Protein 4Y98 (pdb70)

Structure (mmCIF, N/CA/C/O backbone):
data_4Y98
#
_entry.id   4Y98
#
_cell.length_a   61.301
_cell.length_b   61.301
_cell.length_c   134.659
_cell.angle_alpha   90.00
_cell.angle_beta   90.00
_cell.angle_gamma   120.00
#
_symmetry.space_group_name_H-M   'P 31 2 1'
#
loop_
_atom_site.group_PDB
_atom_site.id
_atom_site.type_symbol
_atom_site.label_atom_id
_atom_site.label_alt_id
_atom_site.label_comp_id
_atom_site.label_asym_id
_atom_site.label_entity_id
_atom_site.label_seq_id
_atom_site.pdbx_PDB_ins_code
_atom_site.Cartn_x
_atom_site.Cartn_y
_atom_site.Cartn_z
_atom_site.occupancy
_atom_site.B_iso_or_equiv
_atom_site.auth_seq_id
_atom_site.auth_comp_id
_atom_site.auth_asym_id
_atom_site.auth_atom_id
_atom_site.pdbx_PDB_model_num
ATOM 1 N N . ASP A 1 3 ? 29.831 -9.214 26.037 1.00 114.31 3 ASP A N 1
ATOM 2 C CA . ASP A 1 3 ? 30.589 -8.935 24.818 1.00 121.67 3 ASP A CA 1
ATOM 3 C C . ASP A 1 3 ? 30.357 -10.061 23.821 1.00 123.96 3 ASP A C 1
ATOM 4 O O . ASP A 1 3 ? 30.085 -9.824 22.641 1.00 128.74 3 ASP A O 1
ATOM 12 N N . PHE A 1 4 ? 30.477 -11.288 24.321 1.00 108.93 4 PHE A N 1
ATOM 13 C CA . PHE A 1 4 ? 30.111 -12.494 23.585 1.00 100.78 4 PHE A CA 1
ATOM 14 C C . PHE A 1 4 ? 28.905 -13.147 24.248 1.00 103.52 4 PHE A C 1
ATOM 15 O O . PHE A 1 4 ? 28.595 -14.308 23.978 1.00 104.88 4 PHE A O 1
ATOM 32 N N . GLN A 1 5 ? 28.248 -12.418 25.147 1.00 102.72 5 GLN A N 1
ATOM 33 C CA . GLN A 1 5 ? 27.059 -12.939 25.802 1.00 123.64 5 GLN A CA 1
ATOM 34 C C . GLN A 1 5 ? 26.037 -13.346 24.743 1.00 122.44 5 GLN A C 1
ATOM 35 O O . GLN A 1 5 ? 25.847 -12.648 23.741 1.00 113.68 5 GLN A O 1
ATOM 49 N N . ASP A 1 6 ? 25.420 -14.505 24.961 1.00 142.79 6 ASP A N 1
ATOM 50 C CA . ASP A 1 6 ? 24.461 -15.089 24.021 1.00 137.40 6 ASP A CA 1
ATOM 51 C C . ASP A 1 6 ? 25.060 -15.222 22.629 1.00 126.49 6 ASP A C 1
ATOM 52 O O . ASP A 1 6 ? 24.423 -14.906 21.627 1.00 134.72 6 ASP A O 1
ATOM 61 N N . GLN A 1 7 ? 26.306 -15.672 22.590 1.00 93.15 7 GLN A N 1
ATOM 62 C CA . GLN A 1 7 ? 26.910 -16.184 21.377 1.00 96.70 7 GLN A CA 1
ATOM 63 C C . GLN A 1 7 ? 27.128 -17.669 21.590 1.00 98.91 7 GLN A C 1
ATOM 64 O O . GLN A 1 7 ? 27.380 -18.105 22.715 1.00 106.79 7 GLN A O 1
ATOM 78 N N . VAL A 1 8 ? 27.003 -18.443 20.519 1.00 96.69 8 VAL A N 1
ATOM 79 C CA . VAL A 1 8 ? 27.263 -19.875 20.574 1.00 91.95 8 VAL A CA 1
ATOM 80 C C . VAL A 1 8 ? 28.495 -20.195 19.734 1.00 91.87 8 VAL A C 1
ATOM 81 O O . VAL A 1 8 ? 28.591 -19.784 18.574 1.00 107.78 8 VAL A O 1
ATOM 94 N N . ALA A 1 9 ? 29.425 -20.938 20.330 1.00 88.11 9 ALA A N 1
ATOM 95 C CA . ALA A 1 9 ? 30.718 -21.215 19.719 1.00 93.59 9 ALA A CA 1
ATOM 96 C C . ALA A 1 9 ? 30.990 -22.714 19.582 1.00 90.96 9 ALA A C 1
ATOM 97 O O . ALA A 1 9 ? 30.967 -23.455 20.566 1.00 88.99 9 ALA A O 1
ATOM 104 N N . PHE A 1 10 ? 31.265 -23.143 18.352 1.00 90.87 10 PHE A N 1
ATOM 105 C CA . PHE A 1 10 ? 31.557 -24.543 18.042 1.00 98.16 10 PHE A CA 1
ATOM 106 C C . PHE A 1 10 ? 33.037 -24.720 17.719 1.00 94.95 10 PHE A C 1
ATOM 107 O O . PHE A 1 10 ? 33.496 -24.315 16.648 1.00 103.84 10 PHE A O 1
ATOM 124 N N . ILE A 1 11 ? 33.768 -25.353 18.632 1.00 84.68 11 ILE A N 1
ATOM 125 C CA . ILE A 1 11 ? 35.219 -25.409 18.553 1.00 90.26 11 ILE A CA 1
ATOM 126 C C . ILE A 1 11 ? 35.690 -26.838 18.358 1.00 94.04 11 ILE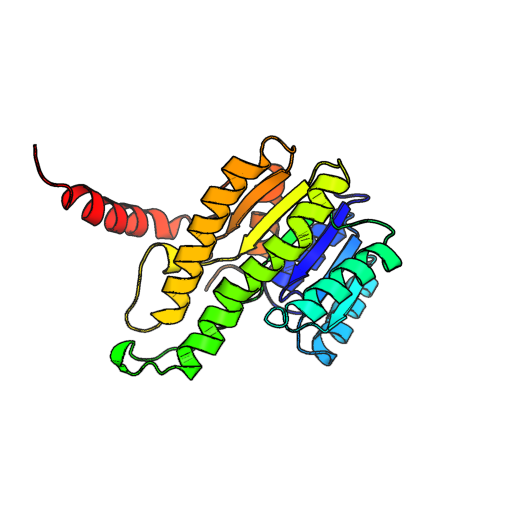 A C 1
ATOM 127 O O . ILE A 1 11 ? 35.439 -27.705 19.191 1.00 89.39 11 ILE A O 1
ATOM 143 N N . THR A 1 12 ? 36.367 -27.082 17.243 1.00 82.79 12 THR A N 1
ATOM 144 C CA . THR A 1 12 ? 36.944 -28.390 16.978 1.00 76.26 12 THR A CA 1
ATOM 145 C C . THR A 1 12 ? 38.284 -28.471 17.696 1.00 77.46 12 THR A C 1
ATOM 146 O O . THR A 1 12 ? 38.938 -27.447 17.895 1.00 77.96 12 THR A O 1
ATOM 157 N N . GLY A 1 13 ? 38.683 -29.680 18.089 1.00 80.49 13 GLY A N 1
ATOM 158 C CA . GLY A 1 13 ? 39.934 -29.892 18.795 1.00 81.12 13 GLY A CA 1
ATOM 159 C C . GLY A 1 13 ? 39.962 -28.989 19.997 1.00 80.11 13 GLY A C 1
ATOM 160 O O . GLY A 1 13 ? 40.997 -28.417 20.338 1.00 77.38 13 GLY A O 1
ATOM 164 N N . GLY A 1 14 ? 38.793 -28.876 20.624 1.00 91.35 14 GLY A N 1
ATOM 165 C CA . GLY A 1 14 ? 38.577 -27.971 21.734 1.00 102.79 14 GLY A CA 1
ATOM 166 C C . GLY A 1 14 ? 38.782 -28.630 23.080 1.00 98.08 14 GLY A C 1
ATOM 167 O O . GLY A 1 14 ? 38.765 -27.964 24.111 1.00 105.07 14 GLY A O 1
ATOM 171 N N . ALA A 1 15 ? 38.981 -29.941 23.083 1.00 94.51 15 ALA A N 1
ATOM 172 C CA . ALA A 1 15 ? 39.245 -30.641 24.331 1.00 95.54 15 ALA A CA 1
ATOM 173 C C . ALA A 1 15 ? 40.688 -30.458 24.756 1.00 84.04 15 ALA A C 1
ATOM 174 O O . ALA A 1 15 ? 41.126 -31.046 25.737 1.00 87.22 15 ALA A O 1
ATOM 181 N N . SER A 1 16 ? 41.433 -29.648 24.020 1.00 90.32 16 SER A N 1
ATOM 182 C CA . SER A 1 16 ? 42.849 -29.508 24.289 1.00 92.46 16 SER A CA 1
ATOM 183 C C . SER A 1 16 ? 43.439 -28.266 23.643 1.00 82.64 16 SER A C 1
ATOM 184 O O . SER A 1 16 ? 42.793 -27.611 22.827 1.00 86.29 16 SER A O 1
ATOM 192 N N . GLY A 1 17 ? 44.666 -27.951 24.043 1.00 81.68 17 GLY A N 1
ATOM 193 C CA . GLY A 1 17 ? 45.456 -26.886 23.449 1.00 86.78 17 GLY A CA 1
ATOM 194 C C . GLY A 1 17 ? 44.734 -25.590 23.155 1.00 99.93 17 GLY A C 1
ATOM 195 O O . GLY A 1 17 ? 44.001 -25.052 23.987 1.00 101.99 17 GLY A O 1
ATOM 199 N N . ALA A 1 18 ? 44.955 -25.103 21.939 1.00 112.98 18 ALA A N 1
ATOM 200 C CA . ALA A 1 18 ? 44.394 -23.845 21.468 1.00 109.83 18 ALA A CA 1
ATOM 201 C C . ALA A 1 18 ? 42.881 -23.894 21.406 1.00 76.13 18 ALA A C 1
ATOM 202 O O . ALA A 1 18 ? 42.212 -22.898 21.682 1.00 72.56 18 ALA A O 1
ATOM 209 N N . GLY A 1 19 ? 42.341 -25.045 21.032 1.00 77.87 19 GLY A N 1
ATOM 210 C CA . GLY A 1 19 ? 40.907 -25.209 21.018 1.00 95.02 19 GLY A CA 1
ATOM 211 C C . GLY A 1 19 ? 40.356 -24.919 22.397 1.00 92.84 19 GLY A C 1
ATOM 212 O O . GLY A 1 19 ? 39.468 -24.085 22.546 1.00 85.13 19 GLY A O 1
ATOM 216 N N . PHE A 1 20 ? 40.904 -25.583 23.415 1.00 108.31 20 PHE A N 1
ATOM 217 C CA . PHE A 1 20 ? 40.403 -25.428 24.779 1.00 97.50 20 PHE A CA 1
ATOM 218 C C . PHE A 1 20 ? 40.605 -24.018 25.297 1.00 83.38 20 PHE A C 1
ATOM 219 O O . PHE A 1 20 ? 39.722 -23.452 25.943 1.00 82.55 20 PHE A O 1
ATOM 236 N N . GLY A 1 21 ? 41.785 -23.467 25.038 1.00 73.06 21 GLY A N 1
ATOM 237 C CA . GLY A 1 21 ? 42.064 -22.085 25.375 1.00 90.66 21 GLY A CA 1
ATOM 238 C C . GLY A 1 21 ? 40.951 -21.184 24.878 1.00 99.42 21 GLY A C 1
ATOM 239 O O . GLY A 1 21 ? 40.476 -20.315 25.605 1.00 105.43 21 GLY A O 1
ATOM 243 N N . GLN A 1 22 ? 40.509 -21.418 23.646 1.00 96.58 22 GLN A N 1
ATOM 244 C CA . GLN A 1 22 ? 39.440 -20.624 23.056 1.00 101.59 22 GLN A CA 1
ATOM 245 C C . GLN A 1 22 ? 38.130 -20.801 23.800 1.00 79.40 22 GLN A C 1
ATOM 246 O O . GLN A 1 22 ? 37.394 -19.841 24.016 1.00 70.59 22 GLN A O 1
ATOM 260 N N . ALA A 1 23 ? 37.828 -22.040 24.160 1.00 78.58 23 ALA A N 1
ATOM 261 C CA . ALA A 1 23 ? 36.624 -22.338 24.920 1.00 73.79 23 ALA A CA 1
AT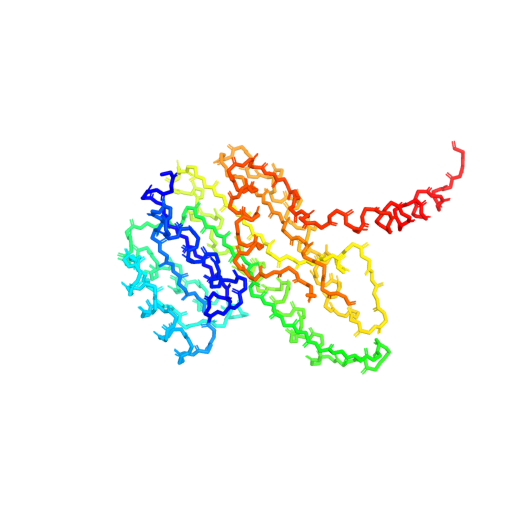OM 262 C C . ALA A 1 23 ? 36.606 -21.518 26.205 1.00 72.68 23 ALA A C 1
ATOM 263 O O . ALA A 1 23 ? 35.583 -20.951 26.598 1.00 76.15 23 ALA A O 1
ATOM 270 N N . LYS A 1 24 ? 37.759 -21.454 26.851 1.00 72.24 24 LYS A N 1
ATOM 271 C CA . LYS A 1 24 ? 37.874 -20.753 28.106 1.00 85.64 24 LYS A CA 1
ATOM 272 C C . LYS A 1 24 ? 37.749 -19.254 27.895 1.00 80.77 24 LYS A C 1
ATOM 273 O O . LYS A 1 24 ? 37.050 -18.568 28.635 1.00 87.21 24 LYS A O 1
ATOM 292 N N . VAL A 1 25 ? 38.445 -18.745 26.893 1.00 69.79 25 VAL A N 1
ATOM 293 C CA . VAL A 1 25 ? 38.507 -17.306 26.676 1.00 68.67 25 VAL A CA 1
ATOM 294 C C . VAL A 1 25 ? 37.143 -16.774 26.228 1.00 72.11 25 VAL A C 1
ATOM 295 O O . VAL A 1 25 ? 36.661 -15.775 26.767 1.00 82.92 25 VAL A O 1
ATOM 308 N N . PHE A 1 26 ? 36.537 -17.438 25.244 1.00 98.18 26 PHE A N 1
ATOM 309 C CA . PHE A 1 26 ? 35.227 -17.044 24.726 1.00 91.19 26 PHE A CA 1
ATOM 310 C C . PHE A 1 26 ? 34.140 -17.253 25.751 1.00 89.88 26 PHE A C 1
ATOM 311 O O . PHE A 1 26 ? 33.165 -16.505 25.793 1.00 84.42 26 PHE A O 1
ATOM 328 N N . GLY A 1 27 ? 34.308 -18.293 26.560 1.00 91.58 27 GLY A N 1
ATOM 329 C CA . GLY A 1 27 ? 33.358 -18.612 27.611 1.00 90.33 27 GLY A CA 1
ATOM 330 C C . GLY A 1 27 ? 33.370 -17.588 28.735 1.00 80.24 27 GLY A C 1
ATOM 331 O O . GLY A 1 27 ? 32.322 -17.170 29.218 1.00 69.93 27 GLY A O 1
ATOM 335 N N . GLN A 1 28 ? 34.565 -17.172 29.139 1.00 82.63 28 GLN A N 1
ATOM 336 C CA . GLN A 1 28 ? 34.712 -16.131 30.136 1.00 78.70 28 GLN A CA 1
ATOM 337 C C . GLN A 1 28 ? 34.177 -14.800 29.630 1.00 100.92 28 GLN A C 1
ATOM 338 O O . GLN A 1 28 ? 33.974 -13.877 30.408 1.00 112.24 28 GLN A O 1
ATOM 352 N N . ALA A 1 29 ? 33.941 -14.710 28.327 1.00 111.84 29 ALA A N 1
ATOM 353 C CA . ALA A 1 29 ? 33.399 -13.500 27.724 1.00 107.72 29 ALA A CA 1
ATOM 354 C C . ALA A 1 29 ? 31.892 -13.613 27.515 1.00 87.21 29 ALA A C 1
ATOM 355 O O . ALA A 1 29 ? 31.255 -12.666 27.044 1.00 77.38 29 ALA A O 1
ATOM 362 N N . GLY A 1 30 ? 31.329 -14.772 27.857 1.00 80.24 30 GLY A N 1
ATOM 363 C CA . GLY A 1 30 ? 29.885 -14.962 27.858 1.00 69.95 30 GLY A CA 1
ATOM 364 C C . GLY A 1 30 ? 29.349 -15.966 26.847 1.00 88.70 30 GLY A C 1
ATOM 365 O O . GLY A 1 30 ? 28.140 -16.218 26.777 1.00 86.27 30 GLY A O 1
ATOM 369 N N . ALA A 1 31 ? 30.243 -16.549 26.060 1.00 106.58 31 ALA A N 1
ATOM 370 C CA . ALA A 1 31 ? 29.834 -17.431 24.978 1.00 108.61 31 ALA A CA 1
ATOM 371 C C . ALA A 1 31 ? 29.399 -18.785 25.507 1.00 95.66 31 ALA A C 1
ATOM 372 O O . ALA A 1 31 ? 30.027 -19.337 26.406 1.00 100.22 31 ALA A O 1
ATOM 379 N N . LYS A 1 32 ? 28.311 -19.307 24.960 1.00 91.36 32 LYS A N 1
ATOM 380 C CA . LYS A 1 32 ? 27.961 -20.696 25.178 1.00 94.75 32 LYS A CA 1
ATOM 381 C C . LYS A 1 32 ? 28.905 -21.492 24.298 1.00 87.02 32 LYS A C 1
ATOM 382 O O . LYS A 1 32 ? 29.203 -21.071 23.187 1.00 83.93 32 LYS A O 1
ATOM 401 N N . ILE A 1 33 ? 29.410 -22.609 24.808 1.00 87.41 33 ILE A N 1
ATOM 402 C CA . ILE A 1 33 ? 30.465 -23.348 24.127 1.00 89.99 33 ILE A CA 1
ATOM 403 C C . ILE A 1 33 ? 30.025 -24.753 23.752 1.00 78.02 33 ILE A C 1
ATOM 404 O O . ILE A 1 33 ? 29.285 -25.400 24.494 1.00 84.41 33 ILE A O 1
ATOM 420 N N . VAL A 1 34 ? 30.492 -25.206 22.590 1.00 85.88 34 VAL A N 1
ATOM 421 C CA . VAL A 1 34 ? 30.358 -26.597 22.171 1.00 98.83 34 VAL A CA 1
ATOM 422 C C . VAL A 1 34 ? 31.732 -27.194 21.916 1.00 103.22 34 VAL A C 1
ATOM 423 O O . VAL A 1 34 ? 32.369 -26.876 20.914 1.00 105.58 34 VAL A O 1
ATOM 436 N N . VAL A 1 35 ? 32.178 -28.073 22.808 1.00 91.14 35 VAL A N 1
ATOM 437 C CA . VAL A 1 35 ? 33.455 -28.746 22.623 1.00 95.13 35 VAL A CA 1
ATOM 438 C C . VAL A 1 35 ? 33.278 -29.955 21.720 1.00 105.53 35 VAL A C 1
ATOM 439 O O . VAL A 1 35 ? 32.650 -30.951 22.099 1.00 92.69 35 VAL A O 1
ATOM 452 N N . ALA A 1 36 ? 33.824 -29.836 20.514 1.00 123.51 36 ALA A N 1
ATOM 453 C CA . ALA A 1 36 ? 33.900 -30.942 19.577 1.00 110.27 36 ALA A CA 1
ATOM 454 C C . ALA A 1 36 ? 35.330 -31.466 19.522 1.00 97.43 36 ALA A C 1
ATOM 455 O O . ALA A 1 36 ? 36.247 -30.743 19.143 1.00 96.35 36 ALA A O 1
ATOM 462 N N . ASP A 1 37 ? 35.518 -32.720 19.913 1.00 94.41 37 ASP A N 1
ATOM 463 C CA . ASP A 1 37 ? 36.823 -33.360 19.827 1.00 98.45 37 ASP A CA 1
ATOM 464 C C . ASP A 1 37 ? 36.587 -34.860 19.800 1.00 91.31 37 ASP A C 1
ATOM 465 O O . ASP A 1 37 ? 35.500 -35.325 20.128 1.00 90.88 37 ASP A O 1
ATOM 474 N N . VAL A 1 38 ? 37.593 -35.616 19.385 1.00 95.05 38 VAL A N 1
ATOM 475 C CA . VAL A 1 38 ? 37.388 -37.018 19.047 1.00 126.60 38 VAL A CA 1
ATOM 476 C C . VAL A 1 38 ? 37.569 -37.895 20.269 1.00 147.83 38 VAL A C 1
ATOM 477 O O . VAL A 1 38 ? 36.911 -38.922 20.425 1.00 133.49 38 VAL A O 1
ATOM 490 N N . ARG A 1 39 ? 38.464 -37.469 21.145 1.00 128.76 39 ARG A N 1
ATOM 491 C CA . ARG A 1 39 ? 38.787 -38.227 22.334 1.00 135.11 39 ARG A CA 1
ATOM 492 C C . ARG A 1 39 ? 37.663 -38.028 23.349 1.00 115.44 39 ARG A C 1
ATOM 493 O O . ARG A 1 39 ? 37.576 -36.982 23.979 1.00 99.60 39 ARG A O 1
ATOM 514 N N . ALA A 1 40 ? 36.786 -39.016 23.490 1.00 130.99 40 ALA A N 1
ATOM 515 C CA . ALA A 1 40 ? 35.587 -38.864 24.320 1.00 140.22 40 ALA A CA 1
ATOM 516 C C . ALA A 1 40 ? 35.888 -38.541 25.788 1.00 133.28 40 ALA A C 1
ATOM 517 O O . ALA A 1 40 ? 35.180 -37.756 26.418 1.00 151.95 40 ALA A O 1
ATOM 524 N N . GLU A 1 41 ? 36.927 -39.163 26.329 1.00 153.10 41 GLU A N 1
ATOM 525 C CA . GLU A 1 41 ? 37.334 -38.917 27.707 1.00 121.61 41 GLU A CA 1
ATOM 526 C C . GLU A 1 41 ? 37.801 -37.477 27.884 1.00 96.83 41 GLU A C 1
ATOM 527 O O . GLU A 1 41 ? 37.485 -36.838 28.884 1.00 90.98 41 GLU A O 1
ATOM 539 N N . ALA A 1 42 ? 38.527 -36.958 26.899 1.00 85.90 42 ALA A N 1
ATOM 540 C CA . ALA A 1 42 ? 39.114 -35.628 27.011 1.00 95.45 42 ALA A CA 1
ATOM 541 C C . ALA A 1 42 ? 38.032 -34.572 26.905 1.00 94.51 42 ALA A C 1
ATOM 542 O O . ALA A 1 42 ? 38.124 -33.500 27.508 1.00 95.13 42 ALA A O 1
ATOM 549 N N . VAL A 1 43 ? 37.003 -34.883 26.130 1.00 93.34 43 VAL A N 1
ATOM 550 C CA . VAL A 1 43 ? 35.881 -33.982 25.978 1.00 110.56 43 VAL A CA 1
ATOM 551 C C . VAL A 1 43 ? 35.196 -33.839 27.326 1.00 101.51 43 VAL A C 1
ATOM 552 O O . VAL A 1 43 ? 34.981 -32.730 27.808 1.00 91.61 43 VAL A O 1
ATOM 565 N N . GLU A 1 44 ? 34.868 -34.982 27.921 1.00 94.46 44 GLU A N 1
ATOM 566 C CA . GLU A 1 44 ? 34.242 -35.051 29.235 1.00 105.56 44 GLU A CA 1
ATOM 567 C C . GLU A 1 44 ? 34.987 -34.214 30.275 1.00 107.82 44 GLU A C 1
ATOM 568 O O . GLU A 1 44 ? 34.389 -33.406 30.994 1.00 99.31 44 GLU A O 1
ATOM 580 N N . LYS A 1 45 ? 36.294 -34.425 30.356 1.00 100.04 45 LYS A N 1
ATOM 581 C CA . LYS A 1 45 ? 37.139 -33.639 31.234 1.00 89.88 45 LYS A CA 1
ATOM 582 C C . LYS A 1 45 ? 37.005 -32.160 30.902 1.00 89.17 45 LYS A C 1
ATOM 583 O O . LYS A 1 45 ? 36.722 -31.345 31.775 1.00 85.61 45 LYS A O 1
ATOM 602 N N . ALA A 1 46 ? 37.184 -31.827 29.630 1.00 86.41 46 ALA A N 1
ATOM 603 C CA . ALA A 1 46 ? 37.258 -30.440 29.205 1.00 83.90 46 ALA A CA 1
ATOM 604 C C . ALA A 1 46 ? 35.985 -29.663 29.510 1.00 84.76 46 ALA A C 1
ATOM 605 O O . ALA A 1 46 ? 36.055 -28.548 30.007 1.00 84.91 46 ALA A O 1
ATOM 612 N N . VAL A 1 47 ? 34.828 -30.239 29.211 1.00 85.38 47 VAL A N 1
ATOM 613 C CA . VAL A 1 47 ? 33.564 -29.552 29.466 1.00 92.32 47 VAL A CA 1
ATOM 614 C C . VAL A 1 47 ? 33.344 -29.374 30.974 1.00 98.72 47 VAL A C 1
ATOM 615 O O . VAL A 1 47 ? 32.844 -28.337 31.417 1.00 103.72 47 VAL A O 1
ATOM 628 N N . ALA A 1 48 ? 33.719 -30.381 31.757 1.00 100.16 48 ALA A N 1
ATOM 629 C CA . ALA A 1 48 ? 33.607 -30.286 33.209 1.00 95.11 48 ALA A CA 1
ATOM 630 C C . ALA A 1 48 ? 34.374 -29.073 33.684 1.00 97.06 48 ALA A C 1
ATOM 631 O O . ALA A 1 48 ? 33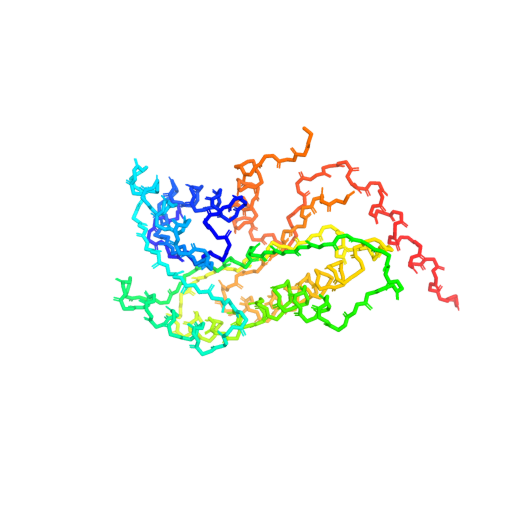.851 -28.231 34.414 1.00 105.50 48 ALA A O 1
ATOM 638 N N . GLU A 1 49 ? 35.621 -28.991 33.237 1.00 103.28 49 GLU A N 1
ATOM 639 C CA . GLU A 1 49 ? 36.520 -27.923 33.627 1.00 101.57 49 GLU A CA 1
ATOM 640 C C . GLU A 1 49 ? 35.933 -26.578 33.214 1.00 93.78 49 GLU A C 1
ATOM 641 O O . GLU A 1 49 ? 36.183 -25.560 33.855 1.00 90.28 49 GLU A O 1
ATOM 653 N N . LEU A 1 50 ? 35.116 -26.577 32.164 1.00 103.03 50 LEU A N 1
ATOM 654 C CA . LEU A 1 50 ? 34.494 -25.340 31.703 1.00 100.59 50 LEU A CA 1
ATOM 655 C C . LEU A 1 50 ? 33.313 -24.987 32.597 1.00 102.79 50 LEU A C 1
ATOM 656 O O . LEU A 1 50 ? 33.144 -23.837 33.001 1.00 97.15 50 LEU A O 1
ATOM 672 N N . GLU A 1 51 ? 32.499 -25.989 32.902 1.00 110.75 51 GLU A N 1
ATOM 673 C CA . GLU A 1 51 ? 31.387 -25.815 33.822 1.00 113.15 51 GLU A CA 1
ATOM 674 C C . GLU A 1 51 ? 31.924 -25.350 35.176 1.00 113.69 51 GLU A C 1
ATOM 675 O O . GLU A 1 51 ? 31.306 -24.532 35.868 1.00 110.58 51 GLU A O 1
ATOM 687 N N . GLY A 1 52 ? 33.094 -25.868 35.534 1.00 100.33 52 GLY A N 1
ATOM 688 C CA . GLY A 1 52 ? 33.786 -25.459 36.741 1.00 90.08 52 GLY A CA 1
ATOM 689 C C . GLY A 1 52 ? 34.157 -23.989 36.740 1.00 93.47 52 GLY A C 1
ATOM 690 O O . GLY A 1 52 ? 34.430 -23.416 37.794 1.00 91.46 52 GLY A O 1
ATOM 694 N N . LEU A 1 53 ? 34.175 -23.378 35.557 1.00 105.71 53 LEU A N 1
ATOM 695 C CA . LEU A 1 53 ? 34.537 -21.972 35.420 1.00 99.20 53 LEU A CA 1
ATOM 696 C C . LEU A 1 53 ? 33.322 -21.087 35.198 1.00 96.59 53 LEU A C 1
ATOM 697 O O . LEU A 1 53 ? 33.458 -19.913 34.846 1.00 89.40 53 LEU A O 1
ATOM 713 N N . GLY A 1 54 ? 32.137 -21.659 35.391 1.00 121.19 54 GLY A N 1
ATOM 714 C CA . GLY A 1 54 ? 30.891 -20.940 35.202 1.00 117.56 54 GLY A CA 1
ATOM 715 C C . GLY A 1 54 ? 30.506 -20.793 33.744 1.00 119.52 54 GLY A C 1
ATOM 716 O O . GLY A 1 54 ? 29.590 -20.042 33.408 1.00 115.65 54 GLY A O 1
ATOM 720 N N . ILE A 1 55 ? 31.200 -21.512 32.870 1.00 116.51 55 ILE A N 1
ATOM 721 C CA . ILE A 1 55 ? 30.848 -21.518 31.463 1.00 113.83 55 ILE A CA 1
ATOM 722 C C . ILE A 1 55 ? 29.815 -22.597 31.205 1.00 89.44 55 ILE A C 1
ATOM 723 O O . ILE A 1 55 ? 30.021 -23.760 31.549 1.00 89.48 55 ILE A O 1
ATOM 739 N N . THR A 1 56 ? 28.708 -22.204 30.589 1.00 89.86 56 THR A N 1
ATOM 740 C CA . THR A 1 56 ? 27.757 -23.156 30.047 1.00 96.53 56 THR A CA 1
ATOM 741 C C . THR A 1 56 ? 28.388 -23.837 28.828 1.00 97.23 56 THR A C 1
ATOM 742 O O . THR A 1 56 ? 28.799 -23.162 27.881 1.00 98.33 56 THR A O 1
ATOM 753 N N . ALA A 1 57 ? 28.466 -25.165 28.849 1.00 97.64 57 ALA A N 1
ATOM 754 C CA . ALA A 1 57 ? 29.227 -25.893 27.838 1.00 92.09 57 ALA A CA 1
ATOM 755 C C . ALA A 1 57 ? 28.636 -27.263 27.534 1.00 93.33 57 ALA A C 1
ATOM 756 O O . ALA A 1 57 ? 28.224 -27.988 28.441 1.00 89.25 57 ALA A O 1
ATOM 763 N N . HIS A 1 58 ? 28.596 -27.607 26.247 1.00 104.65 58 HIS A N 1
ATOM 764 C CA . HIS A 1 58 ? 28.179 -28.937 25.817 1.00 106.65 58 HIS A CA 1
ATOM 765 C C . HIS A 1 58 ? 29.266 -29.670 25.047 1.00 99.23 58 HIS A C 1
ATOM 766 O O . HIS A 1 58 ? 29.949 -29.087 24.209 1.00 90.77 58 HIS A O 1
ATOM 780 N N . GLY A 1 59 ? 29.391 -30.964 25.316 1.00 98.11 59 GLY A N 1
ATOM 781 C CA . GLY A 1 59 ? 30.397 -31.790 24.679 1.00 95.11 59 GLY A CA 1
ATOM 782 C C . GLY A 1 59 ? 29.822 -32.618 23.543 1.00 96.95 59 GLY A C 1
ATOM 783 O O . GLY A 1 59 ? 28.708 -33.136 23.652 1.00 95.35 59 GLY A O 1
ATOM 787 N N . ILE A 1 60 ? 30.572 -32.725 22.446 1.00 104.97 60 ILE A N 1
ATOM 788 C CA . ILE A 1 60 ? 30.228 -33.644 21.363 1.00 98.40 60 ILE A CA 1
ATOM 789 C C . ILE A 1 60 ? 31.454 -34.423 20.903 1.00 88.01 60 ILE A C 1
ATOM 790 O O . ILE A 1 60 ? 32.444 -33.833 20.476 1.00 87.38 60 ILE A O 1
ATOM 806 N N . VAL A 1 61 ? 31.396 -35.748 20.978 1.00 85.70 61 VAL A N 1
ATOM 807 C CA . VAL A 1 61 ? 32.505 -36.545 20.479 1.00 96.63 61 VAL A CA 1
ATOM 808 C C . VAL A 1 61 ? 32.326 -36.650 18.980 1.00 110.91 61 VAL A C 1
ATOM 809 O O . VAL A 1 61 ? 31.268 -37.060 18.508 1.00 106.99 61 VAL A O 1
ATOM 822 N N . LEU A 1 62 ? 33.351 -36.266 18.229 1.00 129.12 62 LEU A N 1
ATOM 823 C CA . LEU A 1 62 ? 33.206 -36.137 16.789 1.00 111.69 62 LEU A CA 1
ATOM 824 C C . LEU A 1 62 ? 34.528 -36.232 16.060 1.00 85.56 62 LEU A C 1
AT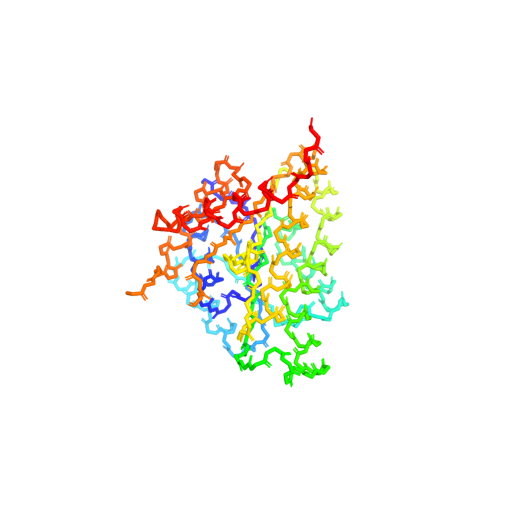OM 825 O O . LEU A 1 62 ? 35.465 -35.502 16.368 1.00 82.92 62 LEU A O 1
ATOM 841 N N . ASP A 1 63 ? 34.598 -37.144 15.097 1.00 82.03 63 ASP A N 1
ATOM 842 C CA . ASP A 1 63 ? 35.670 -37.114 14.112 1.00 92.72 63 ASP A CA 1
ATOM 843 C C . ASP A 1 63 ? 35.202 -36.261 12.940 1.00 91.61 63 ASP A C 1
ATOM 844 O O . ASP A 1 63 ? 34.335 -36.680 12.173 1.00 81.07 63 ASP A O 1
ATOM 853 N N . ILE A 1 64 ? 35.772 -35.066 12.817 1.00 103.20 64 ILE A N 1
ATOM 854 C CA . ILE A 1 64 ? 35.366 -34.116 11.780 1.00 91.06 64 ILE A CA 1
ATOM 855 C C . ILE A 1 64 ? 35.516 -34.657 10.354 1.00 78.95 64 ILE A C 1
ATOM 856 O O . ILE A 1 64 ? 34.890 -34.137 9.430 1.00 79.05 64 ILE A O 1
ATOM 872 N N . MET A 1 65 ? 36.311 -35.708 10.166 1.00 91.07 65 MET A N 1
ATOM 873 C CA . MET A 1 65 ? 36.442 -36.323 8.840 1.00 83.79 65 MET A CA 1
ATOM 874 C C . MET A 1 65 ? 35.178 -37.082 8.448 1.00 90.56 65 MET A C 1
ATOM 875 O O . MET A 1 65 ? 35.013 -37.455 7.291 1.00 86.96 65 MET A O 1
ATOM 889 N N . ASP A 1 66 ? 34.289 -37.316 9.405 1.00 91.76 66 ASP A N 1
ATOM 890 C CA . ASP A 1 66 ? 33.005 -37.967 9.126 1.00 89.41 66 ASP A CA 1
ATOM 891 C C . ASP A 1 66 ? 31.955 -36.898 8.848 1.00 87.73 66 ASP A C 1
ATOM 892 O O . ASP A 1 66 ? 31.508 -36.195 9.757 1.00 89.04 66 ASP A O 1
ATOM 901 N N . ARG A 1 67 ? 31.563 -36.790 7.585 1.00 86.17 67 ARG A N 1
ATOM 902 C CA . ARG A 1 67 ? 30.709 -35.698 7.128 1.00 100.19 67 ARG A CA 1
ATOM 903 C C . ARG A 1 67 ? 29.286 -35.777 7.656 1.00 89.03 67 ARG A C 1
ATOM 904 O O . ARG A 1 67 ? 28.601 -34.755 7.753 1.00 83.38 67 ARG A O 1
ATOM 925 N N . GLU A 1 68 ? 28.833 -36.991 7.955 1.00 94.63 68 GLU A N 1
ATOM 926 C CA . GLU A 1 68 ? 27.455 -37.195 8.377 1.00 111.81 68 GLU A CA 1
ATOM 927 C C . GLU A 1 68 ? 27.357 -36.963 9.871 1.00 110.32 68 GLU A C 1
ATOM 928 O O . GLU A 1 68 ? 26.374 -36.412 10.362 1.00 104.67 68 GLU A O 1
ATOM 940 N N . ALA A 1 69 ? 28.390 -37.375 10.592 1.00 121.19 69 ALA A N 1
ATOM 941 C CA . ALA A 1 69 ? 28.437 -37.140 12.023 1.00 121.09 69 ALA A CA 1
ATOM 942 C C . ALA A 1 69 ? 28.572 -35.645 12.256 1.00 126.58 69 ALA A C 1
ATOM 943 O O . ALA A 1 69 ? 28.010 -35.102 13.207 1.00 128.04 69 ALA A O 1
ATOM 950 N N . TYR A 1 70 ? 29.305 -34.976 11.372 1.00 137.08 70 TYR A N 1
ATOM 951 C CA . TYR A 1 70 ? 29.453 -33.531 11.465 1.00 125.27 70 TYR A CA 1
ATOM 952 C C . TYR A 1 70 ? 28.081 -32.896 11.271 1.00 112.33 70 TYR A C 1
ATOM 953 O O . TYR A 1 70 ? 27.796 -31.829 11.807 1.00 99.66 70 TYR A O 1
ATOM 971 N N . ALA A 1 71 ? 27.215 -33.569 10.524 1.00 113.27 71 ALA A N 1
ATOM 972 C CA . ALA A 1 71 ? 25.880 -33.045 10.280 1.00 102.93 71 ALA A CA 1
ATOM 973 C C . ALA A 1 71 ? 24.976 -33.310 11.471 1.00 107.51 71 ALA A C 1
ATOM 974 O O . ALA A 1 71 ? 24.090 -32.512 11.778 1.00 108.62 71 ALA A O 1
ATOM 981 N N . ARG A 1 72 ? 25.198 -34.447 12.128 1.00 114.25 72 ARG A N 1
ATOM 982 C CA . ARG A 1 72 ? 24.446 -34.810 13.324 1.00 127.81 72 ARG A CA 1
ATOM 983 C C . ARG A 1 72 ? 24.750 -33.820 14.445 1.00 123.11 72 ARG A C 1
ATOM 984 O O . ARG A 1 72 ? 23.840 -33.275 15.071 1.00 124.04 72 ARG A O 1
ATOM 1005 N N . ALA A 1 73 ? 26.040 -33.596 14.684 1.00 109.06 73 ALA A N 1
ATOM 1006 C CA . ALA A 1 73 ? 26.502 -32.620 15.664 1.00 103.07 73 ALA A CA 1
ATOM 1007 C C . ALA A 1 73 ? 25.823 -31.266 15.476 1.00 103.30 73 ALA A C 1
ATOM 1008 O O . ALA A 1 73 ? 25.313 -30.684 16.424 1.00 110.29 73 ALA A O 1
ATOM 1015 N N . ALA A 1 74 ? 25.811 -30.779 14.240 1.00 85.72 74 ALA A N 1
ATOM 1016 C CA . ALA A 1 74 ? 25.253 -29.464 13.933 1.00 90.07 74 ALA A CA 1
ATOM 1017 C C . ALA A 1 74 ? 23.774 -29.400 14.265 1.00 106.27 74 ALA A C 1
ATOM 1018 O O . ALA A 1 74 ? 23.240 -28.334 14.568 1.00 114.80 74 ALA A O 1
ATOM 1025 N N . ASP A 1 75 ? 23.109 -30.543 14.177 1.00 130.79 75 ASP A N 1
ATOM 1026 C CA . ASP A 1 75 ? 21.718 -30.639 14.577 1.00 130.13 75 ASP A CA 1
ATOM 1027 C C . ASP A 1 75 ? 21.651 -30.644 16.086 1.00 141.99 75 ASP A C 1
ATOM 1028 O O . ASP A 1 75 ? 20.838 -29.946 16.699 1.00 140.48 75 ASP A O 1
ATOM 1037 N N . GLU A 1 76 ? 22.535 -31.439 16.674 1.00 139.74 76 GLU A N 1
ATOM 1038 C CA . GLU A 1 76 ? 22.642 -31.531 18.112 1.00 130.24 76 GLU A CA 1
ATOM 1039 C C . GLU A 1 76 ? 22.800 -30.134 18.686 1.00 129.83 76 GLU A C 1
ATOM 1040 O O . GLU A 1 76 ? 22.142 -29.784 19.663 1.00 139.90 76 GLU A O 1
ATOM 1052 N N . VAL A 1 77 ? 23.637 -29.322 18.048 1.00 121.27 77 VAL A N 1
ATOM 1053 C CA . VAL A 1 77 ? 23.898 -27.975 18.538 1.00 116.18 77 VAL A CA 1
ATOM 1054 C C . VAL A 1 77 ? 22.625 -27.154 18.552 1.00 138.75 77 VAL A C 1
ATOM 1055 O O . VAL A 1 77 ? 22.413 -26.342 19.447 1.00 146.32 77 VAL A O 1
ATOM 1068 N N . GLU A 1 78 ? 21.775 -27.354 17.558 1.00 141.11 78 GLU A N 1
ATOM 1069 C CA . GLU A 1 78 ? 20.556 -26.577 17.481 1.00 144.55 78 GLU A CA 1
ATOM 1070 C C . GLU A 1 78 ? 19.528 -27.119 18.460 1.00 130.85 78 GLU A C 1
ATOM 1071 O O . GLU A 1 78 ? 18.676 -26.380 18.944 1.00 127.94 78 GLU A O 1
ATOM 1083 N N . ALA A 1 79 ? 19.620 -28.409 18.770 1.00 138.99 79 ALA A N 1
ATOM 1084 C CA . ALA A 1 79 ? 18.722 -29.019 19.749 1.00 137.76 79 ALA A CA 1
ATOM 1085 C C . ALA A 1 79 ? 19.026 -28.507 21.149 1.00 137.71 79 ALA A C 1
ATOM 1086 O O . ALA A 1 79 ? 18.130 -28.102 21.892 1.00 130.40 79 ALA A O 1
ATOM 1093 N N . VAL A 1 80 ? 20.308 -28.541 21.495 1.00 134.20 80 VAL A N 1
ATOM 1094 C CA . VAL A 1 80 ? 20.777 -28.144 22.811 1.00 119.71 80 VAL A CA 1
ATOM 1095 C C . VAL A 1 80 ? 20.588 -26.648 23.038 1.00 129.81 80 VAL A C 1
ATOM 1096 O O . VAL A 1 80 ? 19.919 -26.251 23.989 1.00 138.61 80 VAL A O 1
ATOM 1109 N N . PHE A 1 81 ? 21.166 -25.821 22.170 1.00 143.04 81 PHE A N 1
ATOM 1110 C CA . PHE A 1 81 ? 21.162 -24.372 22.384 1.00 134.91 81 PHE A CA 1
ATOM 1111 C C . PHE A 1 81 ? 20.144 -23.638 21.505 1.00 127.26 81 PHE A C 1
ATOM 1112 O O . PHE A 1 81 ? 20.159 -22.408 21.428 1.00 120.97 81 PHE A O 1
ATOM 1129 N N . GLY A 1 82 ? 19.273 -24.383 20.831 1.00 116.79 82 GLY A N 1
ATOM 1130 C CA . GLY A 1 82 ? 18.145 -23.781 20.147 1.00 120.59 82 GLY A CA 1
ATOM 1131 C C . GLY A 1 82 ? 18.512 -22.874 18.994 1.00 119.08 82 GLY A C 1
ATOM 1132 O O . GLY A 1 82 ? 17.708 -22.037 18.587 1.00 114.25 82 GLY A O 1
ATOM 1136 N N . GLN A 1 83 ? 19.723 -23.030 18.470 1.00 119.32 83 GLN A N 1
ATOM 1137 C CA . GLN A 1 83 ? 20.147 -22.267 17.304 1.00 130.91 83 GLN A CA 1
ATOM 1138 C C . GLN A 1 83 ? 21.449 -22.804 16.757 1.00 145.48 83 GLN A C 1
ATOM 1139 O O . GLN A 1 83 ? 22.195 -23.491 17.456 1.00 167.50 83 GLN A O 1
ATOM 1153 N N . ALA A 1 84 ? 21.725 -22.471 15.502 1.00 139.11 84 ALA A N 1
ATOM 1154 C CA . ALA A 1 84 ? 23.009 -22.793 14.919 1.00 117.45 84 ALA A CA 1
ATOM 1155 C C . ALA A 1 84 ? 24.072 -21.905 15.542 1.00 109.26 84 ALA A C 1
ATOM 1156 O O . ALA A 1 84 ? 23.764 -20.837 16.080 1.00 103.85 84 ALA A O 1
ATOM 1163 N N . PRO A 1 85 ? 25.330 -22.356 15.500 1.00 100.24 85 PRO A N 1
ATOM 1164 C CA . PRO A 1 85 ? 26.383 -21.538 16.100 1.00 96.58 85 PRO A CA 1
ATOM 1165 C C . PRO A 1 85 ? 26.476 -20.168 15.461 1.00 101.39 85 PRO A C 1
ATOM 1166 O O . PRO A 1 85 ? 26.106 -20.011 14.300 1.00 114.99 85 PRO A O 1
ATOM 1177 N N . THR A 1 86 ? 26.946 -19.189 16.224 1.00 102.60 86 THR A N 1
ATOM 1178 C CA . THR A 1 86 ? 27.239 -17.876 15.673 1.00 93.97 86 THR A CA 1
ATOM 1179 C C . THR A 1 86 ? 28.749 -17.673 15.583 1.00 90.49 86 THR A C 1
ATOM 1180 O O . THR A 1 86 ? 29.215 -16.667 15.037 1.00 89.57 86 THR A O 1
ATOM 1191 N N . LEU A 1 87 ? 29.505 -18.639 16.107 1.00 89.25 87 LEU A N 1
ATOM 1192 C CA . LEU A 1 87 ? 30.961 -18.629 15.999 1.00 89.08 87 LEU A CA 1
ATOM 1193 C C . LEU A 1 87 ? 31.497 -20.039 15.712 1.00 82.42 87 LEU A C 1
ATOM 1194 O O . LEU A 1 87 ? 31.237 -20.966 16.479 1.00 93.51 87 LEU A O 1
ATOM 1210 N N . LEU A 1 88 ? 32.229 -20.199 14.603 1.00 81.13 88 LEU A N 1
ATOM 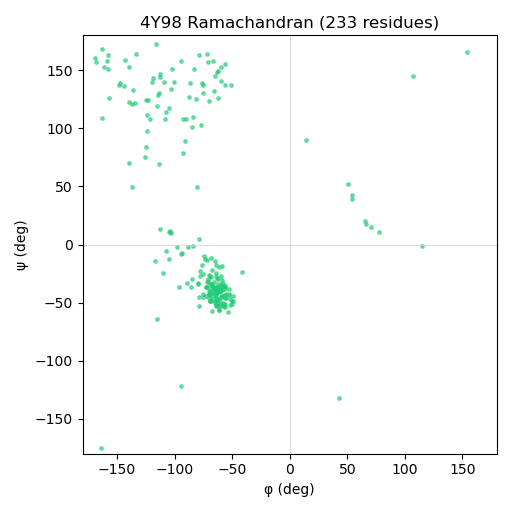1211 C CA . LEU A 1 88 ? 32.826 -21.491 14.250 1.00 89.27 88 LEU A CA 1
ATOM 1212 C C . LEU A 1 88 ? 34.333 -21.399 14.308 1.00 76.26 88 LEU A C 1
ATOM 1213 O O . LEU A 1 88 ? 34.937 -20.502 13.715 1.00 83.20 88 LEU A O 1
ATOM 1229 N N . SER A 1 89 ? 34.936 -22.341 15.027 1.00 70.22 89 SER A N 1
ATOM 1230 C CA . SER A 1 89 ? 36.384 -22.442 15.070 1.00 69.47 89 SER A CA 1
ATOM 1231 C C . SER A 1 89 ? 36.875 -23.817 14.655 1.00 79.08 89 SER A C 1
ATOM 1232 O O . SER A 1 89 ? 36.660 -24.808 15.361 1.00 71.77 89 SER A O 1
ATOM 1240 N N . ASN A 1 90 ? 37.534 -23.848 13.498 1.00 86.21 90 ASN A N 1
ATOM 1241 C CA . ASN A 1 90 ? 38.208 -25.033 13.000 1.00 89.00 90 ASN A CA 1
ATOM 1242 C C . ASN A 1 90 ? 39.659 -25.037 13.469 1.00 89.25 90 ASN A C 1
ATOM 1243 O O . ASN A 1 90 ? 40.553 -24.529 12.781 1.00 69.56 90 ASN A O 1
ATOM 1254 N N . THR A 1 91 ? 39.874 -25.615 14.646 1.00 89.16 91 THR A N 1
ATOM 1255 C CA . THR A 1 91 ? 41.150 -25.533 15.347 1.00 78.20 91 THR A CA 1
ATOM 1256 C C . THR A 1 91 ? 41.872 -26.871 15.354 1.00 73.05 91 THR A C 1
ATOM 1257 O O . THR A 1 91 ? 43.096 -26.927 15.479 1.00 88.51 91 THR A O 1
ATOM 1268 N N . ALA A 1 92 ? 41.106 -27.946 15.220 1.00 68.07 92 ALA A N 1
ATOM 1269 C CA . ALA A 1 92 ? 41.662 -29.294 15.205 1.00 73.24 92 ALA A CA 1
ATOM 1270 C C . ALA A 1 92 ? 42.808 -29.423 14.197 1.00 76.81 92 ALA A C 1
ATOM 1271 O O . ALA A 1 92 ? 42.743 -28.899 13.080 1.00 94.97 92 ALA A O 1
ATOM 1278 N N . GLY A 1 93 ? 43.863 -30.109 14.617 1.00 79.59 93 GLY A N 1
ATOM 1279 C CA . GLY A 1 93 ? 45.043 -30.266 13.798 1.00 84.20 93 GLY A CA 1
ATOM 1280 C C . GLY A 1 93 ? 45.835 -31.479 14.234 1.00 85.38 93 GLY A C 1
ATOM 1281 O O . GLY A 1 93 ? 45.767 -31.876 15.384 1.00 88.88 93 GLY A O 1
ATOM 1285 N N . VAL A 1 94 ? 46.556 -32.087 13.298 1.00 84.36 94 VAL A N 1
ATOM 1286 C CA . VAL A 1 94 ? 47.450 -33.195 13.607 1.00 86.44 94 VAL A CA 1
ATOM 1287 C C . VAL A 1 94 ? 48.680 -33.074 12.739 1.00 81.06 94 VAL A C 1
ATOM 1288 O O . VAL A 1 94 ? 48.651 -32.412 11.708 1.00 81.74 94 VAL A O 1
ATOM 1301 N N . ASN A 1 95 ? 49.763 -33.710 13.157 1.00 83.30 95 ASN A N 1
ATOM 1302 C CA . ASN A 1 95 ? 50.963 -33.714 12.356 1.00 86.60 95 ASN A CA 1
ATOM 1303 C C . ASN A 1 95 ? 51.877 -34.856 12.713 1.00 84.39 95 ASN A C 1
ATOM 1304 O O . ASN A 1 95 ? 51.791 -35.421 13.800 1.00 87.43 95 ASN A O 1
ATOM 1315 N N . SER A 1 96 ? 52.731 -35.201 11.755 1.00 93.79 96 SER A N 1
ATOM 1316 C CA . SER A 1 96 ? 53.808 -36.145 11.969 1.00 87.22 96 SER A CA 1
ATOM 1317 C C . SER A 1 96 ? 54.962 -35.719 11.092 1.00 84.72 96 SER A C 1
ATOM 1318 O O . SER A 1 96 ? 54.762 -35.316 9.951 1.00 88.05 96 SER A O 1
ATOM 1326 N N . PHE A 1 97 ? 56.167 -35.795 11.634 1.00 80.71 97 PHE A N 1
ATOM 1327 C CA . PHE A 1 97 ? 57.341 -35.310 10.934 1.00 82.17 97 PHE A CA 1
ATOM 1328 C C . PHE A 1 97 ? 57.997 -36.454 10.193 1.00 90.10 97 PHE A C 1
ATOM 1329 O O . PHE A 1 97 ? 57.794 -37.622 10.529 1.00 99.37 97 PHE A O 1
ATOM 1346 N N . GLY A 1 98 ? 58.776 -36.109 9.177 1.00 85.30 98 GLY A N 1
ATOM 1347 C CA . GLY A 1 98 ? 59.506 -37.089 8.399 1.00 88.16 98 GLY A CA 1
ATOM 1348 C C . GLY A 1 98 ? 59.767 -36.567 7.003 1.00 93.13 98 GLY A C 1
ATOM 1349 O O . GLY A 1 98 ? 59.162 -35.582 6.590 1.00 84.74 98 GLY A O 1
ATOM 1353 N N . PRO A 1 99 ? 60.676 -37.220 6.269 1.00 102.88 99 PRO A N 1
ATOM 1354 C CA . PRO A 1 99 ? 61.044 -36.711 4.950 1.00 97.99 99 PRO A CA 1
ATOM 1355 C C . PRO A 1 99 ? 59.882 -36.784 3.968 1.00 93.86 99 PRO A C 1
ATOM 1356 O O . PRO A 1 99 ? 59.221 -37.822 3.853 1.00 89.01 99 PRO A O 1
ATOM 1367 N N . ILE A 1 100 ? 59.657 -35.682 3.261 1.00 92.95 100 ILE A N 1
ATOM 1368 C CA . ILE A 1 100 ? 58.519 -35.551 2.369 1.00 87.21 100 ILE A CA 1
ATOM 1369 C C . ILE A 1 100 ? 58.511 -36.636 1.283 1.00 78.65 100 ILE A C 1
ATOM 1370 O O . ILE A 1 100 ? 57.445 -37.059 0.833 1.00 83.77 100 ILE A O 1
ATOM 1386 N N . GLU A 1 101 ? 59.699 -37.092 0.890 1.00 78.30 101 GLU A N 1
ATOM 1387 C CA . GLU A 1 101 ? 59.831 -38.128 -0.133 1.00 85.63 101 GLU A CA 1
ATOM 1388 C C . GLU A 1 101 ? 59.252 -39.440 0.339 1.00 93.06 101 GLU A C 1
ATOM 1389 O O . GLU A 1 101 ? 58.766 -40.243 -0.459 1.00 82.76 101 GLU A O 1
ATOM 1401 N N . LYS A 1 102 ? 59.366 -39.667 1.644 1.00 101.42 102 LYS A N 1
ATOM 1402 C CA . LYS A 1 102 ? 58.982 -40.933 2.261 1.00 108.88 102 LYS A CA 1
ATOM 1403 C C . LYS A 1 102 ? 57.493 -40.985 2.565 1.00 97.59 102 LYS A C 1
ATOM 1404 O O . LYS A 1 102 ? 56.996 -41.990 3.075 1.00 92.58 102 LYS A O 1
ATOM 1423 N N . THR A 1 103 ? 56.785 -39.903 2.262 1.00 82.81 103 THR A N 1
ATOM 1424 C CA . THR A 1 103 ? 55.398 -39.774 2.678 1.00 86.65 103 THR A CA 1
ATOM 1425 C C . THR A 1 103 ? 54.549 -40.827 2.000 1.00 77.34 103 THR A C 1
ATOM 1426 O O . THR A 1 103 ? 54.801 -41.175 0.856 1.00 87.84 103 THR A O 1
ATOM 1437 N N . THR A 1 104 ? 53.544 -41.326 2.707 1.00 87.48 104 THR A N 1
ATOM 1438 C CA . THR A 1 104 ? 52.679 -42.383 2.196 1.00 85.65 104 THR A CA 1
ATOM 1439 C C . THR A 1 104 ? 51.258 -41.886 2.044 1.00 85.17 104 THR A C 1
ATOM 1440 O O . THR A 1 104 ? 50.921 -40.789 2.487 1.00 93.13 104 THR A O 1
ATOM 1451 N N . TYR A 1 105 ? 50.416 -42.711 1.440 1.00 106.70 105 TYR A N 1
ATOM 1452 C CA . TYR A 1 105 ? 49.031 -42.340 1.232 1.00 112.05 105 TYR A CA 1
ATOM 1453 C C . TYR A 1 105 ? 48.331 -42.156 2.576 1.00 121.09 105 TYR A C 1
ATOM 1454 O O . TYR A 1 105 ? 47.565 -41.209 2.759 1.00 83.73 105 TYR A O 1
ATOM 1472 N N . ASP A 1 106 ? 48.620 -43.042 3.523 1.00 123.55 106 ASP A N 1
ATOM 1473 C CA . ASP A 1 106 ? 48.009 -42.957 4.843 1.00 111.22 106 ASP A CA 1
ATOM 1474 C C . ASP A 1 106 ? 48.474 -41.714 5.581 1.00 100.38 106 ASP A C 1
ATOM 1475 O O . ASP A 1 106 ? 47.681 -41.068 6.260 1.00 104.32 106 ASP A O 1
ATOM 1484 N N . ASP A 1 107 ? 49.757 -41.390 5.469 1.00 99.24 107 ASP A N 1
ATOM 1485 C CA . ASP A 1 107 ? 50.250 -40.117 5.978 1.00 86.14 107 ASP A CA 1
ATOM 1486 C C . ASP A 1 107 ? 49.392 -38.987 5.427 1.00 94.06 107 ASP A C 1
ATOM 1487 O O . ASP A 1 107 ? 48.888 -38.156 6.186 1.00 90.59 107 ASP A O 1
ATOM 1496 N N . PHE A 1 108 ? 49.229 -38.965 4.099 1.00 79.22 108 PHE A N 1
ATOM 1497 C CA . PHE A 1 108 ? 48.480 -37.899 3.448 1.00 71.15 108 PHE A CA 1
ATOM 1498 C C . PHE A 1 108 ? 47.038 -37.869 3.898 1.00 76.33 108 PHE A C 1
ATOM 1499 O O . PHE A 1 108 ? 46.544 -36.833 4.332 1.00 87.38 108 PHE A O 1
ATOM 1516 N N . ASP A 1 109 ? 46.362 -39.007 3.795 1.00 86.41 109 ASP A N 1
ATOM 1517 C CA . ASP A 1 109 ? 44.937 -39.065 4.096 1.00 89.03 109 ASP A CA 1
ATOM 1518 C C . ASP A 1 109 ? 44.648 -38.555 5.492 1.00 99.33 109 ASP A C 1
ATOM 1519 O O . ASP A 1 109 ? 43.733 -37.761 5.700 1.00 100.63 109 ASP A O 1
ATOM 1528 N N . TRP A 1 110 ? 45.451 -39.007 6.443 1.00 111.85 110 TRP A N 1
ATOM 1529 C CA . TRP A 1 110 ? 45.263 -38.641 7.830 1.00 91.35 110 TRP A CA 1
ATOM 1530 C C . TRP A 1 110 ? 45.468 -37.140 8.018 1.00 87.81 110 TRP A C 1
ATOM 1531 O O . TRP A 1 110 ? 44.594 -36.444 8.527 1.00 89.67 110 TRP A O 1
ATOM 1552 N N . ILE A 1 111 ? 46.610 -36.646 7.555 1.00 92.91 111 ILE A N 1
ATOM 1553 C CA . ILE A 1 111 ? 47.008 -35.262 7.776 1.00 95.78 111 ILE A CA 1
ATOM 1554 C C . ILE A 1 111 ? 46.201 -34.276 6.936 1.00 101.03 111 ILE A C 1
ATOM 1555 O O . ILE A 1 111 ? 45.774 -33.236 7.439 1.00 98.91 111 ILE A O 1
ATOM 1571 N N . ILE A 1 112 ? 45.996 -34.595 5.662 1.00 89.02 112 ILE A N 1
ATOM 1572 C CA . ILE A 1 112 ? 45.137 -33.773 4.813 1.00 76.95 112 ILE A CA 1
ATOM 1573 C C . ILE A 1 112 ? 43.707 -33.866 5.358 1.00 76.04 112 ILE A C 1
ATOM 1574 O O . ILE A 1 112 ? 42.973 -32.869 5.385 1.00 67.97 112 ILE A O 1
ATOM 1590 N N . GLY A 1 113 ? 43.327 -35.062 5.805 1.00 85.88 113 GLY A N 1
ATOM 1591 C CA . GLY A 1 113 ? 41.980 -35.307 6.278 1.00 88.32 113 GLY A CA 1
ATOM 1592 C C . GLY A 1 113 ? 41.601 -34.414 7.441 1.00 85.94 113 GLY A C 1
ATOM 1593 O O . GLY A 1 113 ? 40.500 -33.870 7.475 1.00 80.87 113 GLY A O 1
ATOM 1597 N N . VAL A 1 114 ? 42.501 -34.260 8.406 1.00 75.11 114 VAL A N 1
ATOM 1598 C CA . VAL A 1 114 ? 42.193 -33.436 9.561 1.00 79.22 114 VAL A CA 1
ATOM 1599 C C . VAL A 1 114 ? 42.349 -31.970 9.245 1.00 82.91 114 VAL A C 1
ATOM 1600 O O . VAL A 1 114 ? 41.453 -31.165 9.487 1.00 88.13 114 VAL A O 1
ATOM 1613 N N . ASN A 1 115 ? 43.514 -31.634 8.717 1.00 71.89 115 ASN A N 1
ATOM 1614 C CA . ASN A 1 115 ? 43.916 -30.249 8.597 1.00 75.61 115 ASN A CA 1
ATOM 1615 C C . ASN A 1 115 ? 43.258 -29.505 7.441 1.00 87.22 115 ASN A C 1
ATOM 1616 O O . ASN A 1 115 ? 43.176 -28.274 7.480 1.00 84.01 115 ASN A O 1
ATOM 1627 N N . LEU A 1 116 ? 42.794 -30.236 6.423 1.00 101.85 116 LEU A N 1
ATOM 1628 C CA . LEU A 1 116 ? 42.004 -29.627 5.352 1.00 89.51 116 LEU A CA 1
ATOM 1629 C C . LEU A 1 116 ? 40.581 -30.159 5.303 1.00 85.13 116 LEU A C 1
ATOM 1630 O O . LEU A 1 116 ? 39.634 -29.404 5.493 1.00 78.43 116 LEU A O 1
ATOM 1646 N N . ASN A 1 117 ? 40.412 -31.444 5.029 1.00 79.57 117 ASN A N 1
ATOM 1647 C CA . ASN A 1 117 ? 39.067 -31.961 4.806 1.00 88.89 117 ASN A CA 1
ATOM 1648 C C . ASN A 1 117 ? 38.166 -31.715 5.998 1.00 95.21 117 ASN A C 1
ATOM 1649 O O . ASN A 1 117 ? 36.967 -31.476 5.849 1.00 93.77 117 ASN A O 1
ATOM 1660 N N . GLY A 1 118 ? 38.766 -31.757 7.181 1.00 106.16 118 GLY A N 1
ATOM 1661 C CA . GLY A 1 118 ? 38.061 -31.487 8.416 1.00 91.61 118 GLY A CA 1
ATOM 1662 C C . GLY A 1 118 ? 37.472 -30.094 8.424 1.00 86.08 118 GLY A C 1
ATOM 1663 O O . GLY A 1 118 ? 36.369 -29.894 8.929 1.00 85.16 118 GLY A O 1
ATOM 1667 N N . VAL A 1 119 ? 38.180 -29.125 7.848 1.00 82.38 119 VAL A N 1
ATOM 1668 C CA . VAL A 1 119 ? 37.691 -27.753 7.907 1.00 76.38 119 VAL A CA 1
ATOM 1669 C C . VAL A 1 119 ? 36.706 -27.521 6.778 1.00 73.87 119 VAL A C 1
ATOM 1670 O O . VAL A 1 119 ? 35.782 -26.735 6.924 1.00 72.94 119 VAL A O 1
ATOM 1683 N N . ILE A 1 120 ? 36.879 -28.222 5.666 1.00 86.53 120 ILE A N 1
ATOM 1684 C CA . ILE A 1 120 ? 35.903 -28.145 4.589 1.00 85.71 120 ILE A CA 1
ATOM 1685 C C . ILE A 1 120 ? 34.549 -28.666 5.082 1.00 89.34 120 ILE A C 1
ATOM 1686 O O . ILE A 1 120 ? 33.516 -28.017 4.909 1.00 88.90 120 ILE A O 1
ATOM 1702 N N . ASN A 1 121 ? 34.566 -29.851 5.680 1.00 82.59 121 ASN A N 1
ATOM 1703 C CA . ASN A 1 121 ? 33.373 -30.426 6.285 1.00 84.97 121 ASN A CA 1
ATOM 1704 C C . ASN A 1 121 ? 32.709 -29.466 7.269 1.00 81.47 121 ASN A C 1
ATOM 1705 O O . ASN A 1 121 ? 31.481 -29.391 7.354 1.00 91.83 121 ASN A O 1
ATOM 1716 N N . GLY A 1 122 ? 33.534 -28.738 8.013 1.00 85.69 122 GLY A N 1
ATOM 1717 C CA . GLY A 1 122 ? 33.044 -27.737 8.934 1.00 94.20 122 GLY A CA 1
ATOM 1718 C C . GLY A 1 122 ? 32.349 -26.615 8.197 1.00 97.44 122 GLY A C 1
ATOM 1719 O O . GLY A 1 122 ? 31.237 -26.231 8.555 1.00 89.06 122 GLY A O 1
ATOM 1723 N N . MET A 1 123 ? 32.999 -26.100 7.157 1.00 104.14 123 MET A N 1
ATOM 1724 C CA . MET A 1 123 ? 32.446 -24.991 6.385 1.00 96.96 123 MET A CA 1
ATOM 1725 C C . MET A 1 123 ? 31.180 -25.424 5.652 1.00 89.23 123 MET A C 1
ATOM 1726 O O . MET A 1 123 ? 30.198 -24.687 5.629 1.00 71.74 123 MET A O 1
ATOM 1740 N N . VAL A 1 124 ? 31.179 -26.618 5.068 1.00 93.40 124 VAL A N 1
ATOM 1741 C CA . VAL A 1 124 ? 30.016 -27.039 4.291 1.00 109.94 124 VAL A CA 1
ATOM 1742 C C . VAL A 1 124 ? 28.841 -27.262 5.230 1.00 105.06 124 VAL A C 1
ATOM 1743 O O . VAL A 1 124 ? 27.703 -26.945 4.893 1.00 85.44 124 VAL A O 1
ATOM 1756 N N . THR A 1 125 ? 29.123 -27.791 6.414 1.00 129.26 125 THR A N 1
ATOM 1757 C CA . THR A 1 125 ? 28.076 -28.078 7.382 1.00 129.58 125 THR A CA 1
ATOM 1758 C C . THR A 1 125 ? 27.405 -26.821 7.922 1.00 107.51 125 THR A C 1
ATOM 1759 O O . THR A 1 125 ? 26.181 -26.743 7.980 1.00 96.44 125 THR A O 1
ATOM 1770 N N . PHE A 1 126 ? 28.198 -25.834 8.315 1.00 98.46 126 PHE A N 1
ATOM 1771 C CA . PHE A 1 126 ? 27.667 -24.760 9.140 1.00 100.12 126 PHE A CA 1
ATOM 1772 C C . PHE A 1 126 ? 27.266 -23.531 8.329 1.00 104.46 126 PHE A C 1
ATOM 1773 O O . PHE A 1 126 ? 26.264 -22.890 8.650 1.00 98.37 126 PHE A O 1
ATOM 1790 N N . VAL A 1 127 ? 28.031 -23.215 7.281 1.00 112.33 127 VAL A N 1
ATOM 1791 C CA . VAL A 1 127 ? 27.836 -21.974 6.512 1.00 107.62 127 VAL A CA 1
ATOM 1792 C C . VAL A 1 127 ? 26.374 -21.743 6.107 1.00 98.77 127 VAL A C 1
ATOM 1793 O O . VAL A 1 127 ? 25.839 -20.653 6.316 1.00 93.59 127 VAL A O 1
ATOM 1806 N N . PRO A 1 128 ? 25.716 -22.762 5.537 1.00 90.11 128 PRO A N 1
ATOM 1807 C CA . PRO A 1 128 ? 24.302 -22.562 5.203 1.00 100.42 128 PRO A CA 1
ATOM 1808 C C . PRO A 1 128 ? 23.416 -22.312 6.417 1.00 112.73 128 PRO A C 1
ATOM 1809 O O . PRO A 1 128 ? 22.510 -21.475 6.355 1.00 108.11 128 PRO A O 1
ATOM 1820 N N . ARG A 1 129 ? 23.672 -23.040 7.502 1.00 127.51 129 ARG A N 1
ATOM 1821 C CA . ARG A 1 129 ? 22.908 -22.881 8.732 1.00 114.40 129 ARG A CA 1
ATOM 1822 C C . ARG A 1 129 ? 23.125 -21.506 9.351 1.00 105.73 129 ARG A C 1
ATOM 1823 O O . ARG A 1 129 ? 22.209 -20.927 9.937 1.00 104.49 129 ARG A O 1
ATOM 1844 N N . MET A 1 130 ? 24.347 -20.997 9.242 1.00 94.62 130 MET A N 1
ATOM 1845 C CA . MET A 1 130 ? 24.679 -19.691 9.802 1.00 93.03 130 MET A CA 1
ATOM 1846 C C . MET A 1 130 ? 24.035 -18.578 8.989 1.00 95.60 130 MET A C 1
ATOM 1847 O O . MET A 1 130 ? 23.614 -17.555 9.534 1.00 99.54 130 MET A O 1
ATOM 1861 N N . ILE A 1 131 ? 23.975 -18.782 7.677 1.00 99.63 131 ILE A N 1
ATOM 1862 C CA . ILE A 1 131 ? 23.341 -17.833 6.779 1.00 103.03 131 ILE A CA 1
ATOM 1863 C C . ILE A 1 131 ? 21.835 -17.832 6.983 1.00 110.71 131 ILE A C 1
ATOM 1864 O O . ILE A 1 131 ? 21.208 -16.777 7.018 1.00 101.06 131 ILE A O 1
ATOM 1880 N N . ALA A 1 132 ? 21.267 -19.024 7.126 1.00 111.64 132 ALA A N 1
ATOM 1881 C CA . ALA A 1 132 ? 19.829 -19.179 7.311 1.00 114.17 132 ALA A CA 1
ATOM 1882 C C . ALA A 1 132 ? 19.353 -18.624 8.652 1.00 115.19 132 ALA A C 1
ATOM 1883 O O . ALA A 1 132 ? 18.173 -18.317 8.818 1.00 112.40 132 ALA A O 1
ATOM 1890 N N . SER A 1 133 ? 20.262 -18.509 9.613 1.00 132.66 133 SER A N 1
ATOM 1891 C CA . SER A 1 133 ? 19.908 -17.960 10.915 1.00 120.58 133 SER A CA 1
ATOM 1892 C C . SER A 1 133 ? 19.639 -16.467 10.788 1.00 131.89 133 SER A C 1
ATOM 1893 O O . SER A 1 133 ? 18.894 -15.888 11.574 1.00 132.56 133 SER A O 1
ATOM 1901 N N . GLY A 1 134 ? 20.259 -15.847 9.793 1.00 131.65 134 GLY A N 1
ATOM 1902 C CA . GLY A 1 134 ? 20.085 -14.428 9.562 1.00 131.50 134 GLY A CA 1
ATOM 1903 C C . GLY A 1 134 ? 20.758 -13.599 10.631 1.00 113.21 134 GLY A C 1
ATOM 1904 O O . GLY A 1 134 ? 20.493 -12.408 10.757 1.00 116.09 134 GLY A O 1
ATOM 1908 N N . ARG A 1 135 ? 21.631 -14.229 11.407 1.00 113.38 135 ARG A N 1
ATOM 1909 C CA . ARG A 1 135 ? 22.336 -13.535 12.473 1.00 112.96 135 ARG A CA 1
ATOM 1910 C C . ARG A 1 135 ? 23.752 -13.219 12.027 1.00 116.44 135 ARG A C 1
ATOM 1911 O O . ARG A 1 135 ? 24.312 -13.937 11.199 1.00 105.82 135 ARG A O 1
ATOM 1932 N N . PRO A 1 136 ? 24.330 -12.131 12.561 1.00 119.15 136 PRO A N 1
ATOM 1933 C CA . PRO A 1 136 ? 25.774 -11.939 12.423 1.00 109.66 136 PRO A CA 1
ATOM 1934 C C . PRO A 1 136 ? 26.516 -13.134 12.981 1.00 100.46 136 PRO A C 1
ATOM 1935 O O . PRO A 1 136 ? 25.982 -13.853 13.823 1.00 93.52 136 PRO A O 1
ATOM 1946 N N . GLY A 1 137 ? 27.728 -13.353 12.504 1.00 102.12 137 GLY A N 1
ATOM 1947 C CA . GLY A 1 137 ? 28.502 -14.492 12.938 1.00 105.65 137 GLY A CA 1
ATOM 1948 C C . GLY A 1 137 ? 29.952 -14.301 12.570 1.00 98.85 137 GLY A C 1
ATOM 1949 O O . GLY A 1 137 ? 30.333 -13.242 12.068 1.00 87.54 137 GLY A O 1
ATOM 1953 N N . HIS A 1 138 ? 30.761 -15.325 12.823 1.00 87.62 138 HIS A N 1
ATOM 1954 C CA . HIS A 1 138 ? 32.180 -15.277 12.489 1.00 82.00 138 HIS A CA 1
ATOM 1955 C C . HIS A 1 138 ? 32.794 -16.669 12.429 1.00 86.83 138 HIS A C 1
ATOM 1956 O O . HIS A 1 138 ? 32.318 -17.592 13.091 1.00 92.79 138 HIS A O 1
ATOM 1970 N N . ILE A 1 139 ? 33.852 -16.811 11.628 1.00 88.82 139 ILE A N 1
ATOM 1971 C CA . ILE A 1 139 ? 34.508 -18.100 11.435 1.00 80.26 139 ILE A CA 1
ATOM 1972 C C . ILE A 1 139 ? 36.021 -18.003 11.441 1.00 77.54 139 ILE A C 1
ATOM 1973 O O . ILE A 1 139 ? 36.615 -17.313 10.616 1.00 85.26 139 ILE A O 1
ATOM 1989 N N . VAL A 1 140 ? 36.638 -18.720 12.372 1.00 76.41 140 VAL A N 1
ATOM 1990 C CA . VAL A 1 140 ? 38.085 -18.771 12.461 1.00 78.98 140 VAL A CA 1
ATOM 1991 C C . VAL A 1 140 ? 38.563 -20.157 12.121 1.00 68.05 140 VAL A C 1
ATOM 1992 O O . VAL A 1 140 ? 37.919 -21.149 12.455 1.00 81.43 140 VAL A O 1
ATOM 2005 N N . THR A 1 141 ? 39.700 -20.219 11.454 1.00 69.70 141 THR A N 1
ATOM 2006 C CA . THR A 1 141 ? 40.385 -21.472 11.253 1.00 66.97 141 THR A CA 1
ATOM 2007 C C . THR A 1 141 ? 41.778 -21.260 11.802 1.00 72.59 141 THR A C 1
ATOM 2008 O O . THR A 1 141 ? 42.452 -20.301 11.417 1.00 81.61 141 THR A O 1
ATOM 2019 N N . VAL A 1 142 ? 42.191 -22.118 12.733 1.00 73.60 142 VAL A N 1
ATOM 2020 C CA . VAL A 1 142 ? 43.579 -22.125 13.170 1.00 80.38 142 VAL A CA 1
ATOM 2021 C C . VAL A 1 142 ? 44.355 -23.004 12.198 1.00 73.72 142 VAL A C 1
ATOM 2022 O O . VAL A 1 142 ? 44.298 -24.240 12.257 1.00 67.43 142 VAL A O 1
ATOM 2035 N N . SER A 1 143 ? 45.057 -22.338 11.286 1.00 75.52 143 SER A N 1
ATOM 2036 C CA . SER A 1 143 ? 45.887 -23.003 10.307 1.00 74.11 143 SER A CA 1
ATOM 2037 C C . SER A 1 143 ? 47.313 -23.063 10.846 1.00 75.99 143 SER A C 1
ATOM 2038 O O . SER A 1 143 ? 47.542 -23.613 11.921 1.00 73.82 143 SER A O 1
ATOM 2046 N N . SER A 1 144 ? 48.268 -22.501 10.112 1.00 86.01 144 SER A N 1
ATOM 2047 C CA . SER A 1 144 ? 49.670 -22.544 10.517 1.00 79.68 144 SER A CA 1
ATOM 2048 C C . SER A 1 144 ? 50.521 -21.595 9.670 1.00 75.61 144 SER A C 1
ATOM 2049 O O . SER A 1 144 ? 50.143 -21.223 8.558 1.00 67.56 144 SER A O 1
ATOM 2057 N N . LEU A 1 145 ? 51.662 -21.193 10.212 1.00 66.40 145 LEU A N 1
ATOM 2058 C CA . LEU A 1 145 ? 52.620 -20.377 9.480 1.00 72.15 145 LEU A CA 1
ATOM 2059 C C . LEU A 1 145 ? 53.246 -21.192 8.356 1.00 71.62 145 LEU A C 1
ATOM 2060 O O . LEU A 1 145 ? 53.675 -20.646 7.338 1.00 89.88 145 LEU A O 1
ATOM 2076 N N . GLY A 1 146 ? 53.308 -22.504 8.561 1.00 76.67 146 GLY A N 1
ATOM 2077 C CA . GLY A 1 146 ? 53.837 -23.418 7.566 1.00 80.96 146 GLY A CA 1
ATOM 2078 C C . GLY A 1 146 ? 52.966 -23.412 6.332 1.00 86.23 146 GLY A C 1
ATOM 2079 O O . GLY A 1 146 ? 53.381 -23.857 5.267 1.00 75.45 146 GLY A O 1
ATOM 2083 N N . GLY A 1 147 ? 51.747 -22.903 6.483 1.00 84.35 147 GLY A N 1
ATOM 2084 C CA . GLY A 1 147 ? 50.854 -22.725 5.357 1.00 72.00 147 GLY A CA 1
ATOM 2085 C C . GLY A 1 147 ? 51.406 -21.718 4.353 1.00 76.29 147 GLY A C 1
ATOM 2086 O O . GLY A 1 147 ? 51.090 -21.797 3.165 1.00 79.76 147 GLY A O 1
ATOM 2090 N N . PHE A 1 148 ? 52.225 -20.777 4.830 1.00 71.28 148 PHE A N 1
ATOM 2091 C CA . PHE A 1 148 ? 52.835 -19.755 3.974 1.00 63.20 148 PHE A CA 1
ATOM 2092 C C . PHE A 1 148 ? 54.167 -20.211 3.368 1.00 79.37 148 PHE A C 1
ATOM 2093 O O . PHE A 1 148 ? 54.789 -19.473 2.605 1.00 103.85 148 PHE A O 1
ATOM 2110 N N . MET A 1 149 ? 54.616 -21.412 3.718 1.00 75.36 149 MET A N 1
ATOM 2111 C CA . MET A 1 149 ? 55.914 -21.892 3.252 1.00 91.72 149 MET A CA 1
ATOM 2112 C C . MET A 1 149 ? 56.074 -23.406 3.407 1.00 94.97 149 MET A C 1
ATOM 2113 O O . MET A 1 149 ? 56.213 -23.916 4.517 1.00 95.23 149 MET A O 1
ATOM 2127 N N . GLY A 1 150 ? 56.060 -24.113 2.279 1.00 94.80 150 GLY A N 1
ATOM 2128 C CA . GLY A 1 150 ? 56.210 -25.562 2.262 1.00 82.66 150 GLY A CA 1
ATOM 2129 C C . GLY A 1 150 ? 57.556 -26.053 2.778 1.00 88.54 150 GLY A C 1
ATOM 2130 O O . GLY A 1 150 ? 58.578 -25.383 2.609 1.00 94.01 150 GLY A O 1
ATOM 2134 N N . SER A 1 151 ? 57.560 -27.239 3.384 1.00 73.02 151 SER A N 1
ATOM 2135 C CA . SER A 1 151 ? 58.735 -27.722 4.107 1.00 85.61 151 SER A CA 1
ATOM 2136 C C . SER A 1 151 ? 58.974 -29.206 3.864 1.00 81.12 151 SER A C 1
ATOM 2137 O O . SER A 1 151 ? 58.046 -29.968 3.588 1.00 69.30 151 SER A O 1
ATOM 2145 N N . ALA A 1 152 ? 60.234 -29.606 3.970 1.00 96.36 152 ALA A N 1
ATOM 2146 C CA . ALA A 1 152 ? 60.626 -30.969 3.663 1.00 86.87 152 ALA A CA 1
ATOM 2147 C C . ALA A 1 152 ? 60.217 -31.959 4.749 1.00 86.75 152 ALA A C 1
ATOM 2148 O O . ALA A 1 152 ? 60.050 -33.146 4.462 1.00 85.52 152 ALA A O 1
ATOM 2155 N N . LEU A 1 153 ? 60.055 -31.479 5.981 1.00 102.45 153 LEU A N 1
ATOM 2156 C CA . LEU A 1 153 ? 59.773 -32.357 7.121 1.00 96.11 153 LEU A CA 1
ATOM 2157 C C . LEU A 1 153 ? 58.325 -32.305 7.575 1.00 91.75 153 LEU A C 1
ATOM 2158 O O . LEU A 1 153 ? 57.897 -33.143 8.368 1.00 95.60 153 LEU A O 1
ATOM 2174 N N . ALA A 1 154 ? 57.580 -31.322 7.080 1.00 69.44 154 ALA A N 1
ATOM 2175 C CA . ALA A 1 154 ? 56.155 -31.231 7.368 1.00 72.08 154 ALA A CA 1
ATOM 2176 C C . ALA A 1 154 ? 55.411 -30.884 6.106 1.00 82.58 154 ALA A C 1
ATOM 2177 O O . ALA A 1 154 ? 54.592 -29.958 6.087 1.00 77.88 154 ALA A O 1
ATOM 2184 N N . GLY A 1 155 ? 55.712 -31.638 5.053 1.00 76.36 155 GLY A N 1
ATOM 2185 C CA . GLY A 1 155 ? 55.223 -31.342 3.722 1.00 76.74 155 GLY A CA 1
ATOM 2186 C C . GLY A 1 155 ? 53.713 -31.390 3.647 1.00 76.10 155 GLY A C 1
ATOM 2187 O O . GLY A 1 155 ? 53.073 -30.413 3.237 1.00 78.05 155 GLY A O 1
ATOM 2191 N N . PRO A 1 156 ? 53.133 -32.537 4.030 1.00 72.34 156 PRO A N 1
ATOM 2192 C CA . PRO A 1 156 ? 51.679 -32.718 3.945 1.00 71.12 156 PRO A CA 1
ATOM 2193 C C . PRO A 1 156 ? 50.950 -31.698 4.799 1.00 79.78 156 PRO A C 1
ATOM 2194 O O . PRO A 1 156 ? 50.022 -31.043 4.314 1.00 83.12 156 PRO A O 1
ATOM 2205 N N . TYR A 1 157 ? 51.380 -31.575 6.053 1.00 87.84 157 TYR A N 1
ATOM 2206 C CA . TYR A 1 157 ? 50.775 -30.656 6.994 1.00 82.13 157 TYR A CA 1
ATOM 2207 C C . TYR A 1 157 ? 50.787 -29.236 6.444 1.00 81.59 157 TYR A C 1
ATOM 2208 O O . TYR A 1 157 ? 49.745 -28.584 6.384 1.00 70.69 157 TYR A O 1
ATOM 2226 N N . SER A 1 158 ? 51.966 -28.766 6.042 1.00 81.09 158 SER A N 1
ATOM 2227 C CA . SER A 1 158 ? 52.116 -27.405 5.520 1.00 81.99 158 SER A CA 1
ATOM 2228 C C . SER A 1 158 ? 51.189 -27.137 4.345 1.00 76.17 158 SER A C 1
ATOM 2229 O O . SER A 1 158 ? 50.639 -26.045 4.208 1.00 68.12 158 SER A O 1
ATOM 2237 N N . ALA A 1 159 ? 51.026 -28.141 3.498 1.00 85.97 159 ALA A N 1
ATOM 2238 C CA . ALA A 1 159 ? 50.225 -28.005 2.298 1.00 80.84 159 ALA A CA 1
ATOM 2239 C C . ALA A 1 159 ? 48.746 -27.838 2.632 1.00 84.70 159 ALA A C 1
ATOM 2240 O O . ALA A 1 159 ? 48.046 -27.009 2.050 1.00 76.79 159 ALA A O 1
ATOM 2247 N N . ALA A 1 160 ? 48.269 -28.644 3.567 1.00 73.71 160 ALA A N 1
ATOM 2248 C CA . ALA A 1 160 ? 46.879 -28.569 4.001 1.00 71.99 160 ALA A CA 1
ATOM 2249 C C . ALA A 1 160 ? 46.577 -27.223 4.655 1.00 70.93 160 ALA A C 1
ATOM 2250 O O . ALA A 1 160 ? 45.506 -26.644 4.457 1.00 78.72 160 ALA A O 1
ATOM 2257 N N . LYS A 1 161 ? 47.531 -26.728 5.430 1.00 72.84 161 LYS A N 1
ATOM 2258 C CA . LYS A 1 161 ? 47.376 -25.449 6.096 1.00 79.16 161 LYS A CA 1
ATOM 2259 C C . LYS A 1 161 ? 47.404 -24.337 5.069 1.00 72.66 161 LYS A C 1
ATOM 2260 O O . LYS A 1 161 ? 46.704 -23.336 5.201 1.00 72.95 161 LYS A O 1
ATOM 2279 N N . ALA A 1 162 ? 48.202 -24.530 4.026 1.00 70.69 162 ALA A N 1
ATOM 2280 C CA . ALA A 1 162 ? 48.241 -23.578 2.917 1.00 78.64 162 ALA A CA 1
ATOM 2281 C C . ALA A 1 162 ? 46.876 -23.456 2.252 1.00 84.94 162 ALA A C 1
ATOM 2282 O O . ALA A 1 162 ? 46.456 -22.365 1.871 1.00 98.37 162 ALA A O 1
ATOM 2289 N N . ALA A 1 163 ? 46.171 -24.571 2.126 1.00 82.84 163 ALA A N 1
ATOM 2290 C CA . ALA A 1 163 ? 44.830 -24.537 1.552 1.00 79.55 163 ALA A CA 1
ATOM 2291 C C . ALA A 1 163 ? 43.803 -23.909 2.511 1.00 84.19 163 ALA A C 1
ATOM 2292 O O . ALA A 1 163 ? 42.895 -23.205 2.070 1.00 79.87 163 ALA A O 1
ATOM 2299 N N . SER A 1 164 ? 43.928 -24.144 3.812 1.00 98.77 164 SER A N 1
ATOM 2300 C CA . SER A 1 164 ? 42.915 -23.616 4.720 1.00 94.55 164 SER A CA 1
ATOM 2301 C C . SER A 1 164 ? 43.039 -22.097 4.766 1.00 78.56 164 SER A C 1
ATOM 2302 O O . SER A 1 164 ? 42.031 -21.383 4.770 1.00 69.90 164 SER A O 1
ATOM 2310 N N . ILE A 1 165 ? 44.273 -21.602 4.773 1.00 80.41 165 ILE A N 1
ATOM 2311 C CA . ILE A 1 165 ? 44.496 -20.165 4.693 1.00 82.45 165 ILE A CA 1
ATOM 2312 C C . ILE A 1 165 ? 43.765 -19.614 3.483 1.00 71.80 165 ILE A C 1
ATOM 2313 O O . ILE A 1 165 ? 42.905 -18.745 3.611 1.00 74.42 165 ILE A O 1
ATOM 2329 N N . ASN A 1 166 ? 44.102 -20.149 2.315 1.00 68.86 166 ASN A N 1
ATOM 2330 C CA . ASN A 1 166 ? 43.502 -19.708 1.055 1.00 77.52 166 ASN A CA 1
ATOM 2331 C C . ASN A 1 166 ? 41.987 -19.819 1.062 1.00 71.07 166 ASN A C 1
ATOM 2332 O O . ASN A 1 166 ? 41.280 -18.907 0.651 1.00 80.84 166 ASN A O 1
ATOM 2343 N N . LEU A 1 167 ? 41.495 -20.951 1.533 1.00 74.45 167 LEU A N 1
ATOM 2344 C CA . LEU A 1 167 ? 40.067 -21.181 1.597 1.00 72.25 167 LEU A CA 1
ATOM 2345 C C . LEU A 1 167 ? 39.378 -20.152 2.501 1.00 84.76 167 LEU A C 1
ATOM 2346 O O . LEU A 1 167 ? 38.286 -19.676 2.182 1.00 83.53 167 LEU A O 1
ATOM 2362 N N . MET A 1 168 ? 40.006 -19.801 3.625 1.00 81.01 168 MET A N 1
ATOM 2363 C CA . MET A 1 168 ? 39.462 -18.739 4.458 1.00 75.29 168 MET A CA 1
ATOM 2364 C C . MET A 1 168 ? 39.510 -17.414 3.702 1.00 80.37 168 MET A C 1
ATOM 2365 O O . MET A 1 168 ? 38.587 -16.607 3.816 1.00 87.71 168 MET A O 1
ATOM 2379 N N . GLU A 1 169 ? 40.586 -17.181 2.945 1.00 75.76 169 GLU A N 1
ATOM 2380 C CA . GLU A 1 169 ? 40.707 -15.944 2.175 1.00 70.86 169 GLU A CA 1
ATOM 2381 C C . GLU A 1 169 ? 39.493 -15.833 1.265 1.00 75.38 169 GLU A C 1
ATOM 2382 O O . GLU A 1 169 ? 38.957 -14.744 1.053 1.00 76.76 169 GLU A O 1
ATOM 2394 N N . GLY A 1 170 ? 39.051 -16.984 0.767 1.00 88.15 170 GLY A N 1
ATOM 2395 C CA . GLY A 1 170 ? 37.926 -17.062 -0.148 1.00 80.48 170 GLY A CA 1
ATOM 2396 C C . GLY A 1 170 ? 36.585 -16.883 0.528 1.00 82.01 170 GLY A C 1
ATOM 2397 O O . GLY A 1 170 ? 35.714 -16.195 0.006 1.00 81.99 170 GLY A O 1
ATOM 2401 N N . TYR A 1 171 ? 36.412 -17.505 1.690 1.00 83.85 171 TYR A N 1
ATOM 2402 C CA . TYR A 1 171 ? 35.143 -17.431 2.402 1.00 76.39 171 TYR A CA 1
ATOM 2403 C C . TYR A 1 171 ? 34.901 -16.053 2.981 1.00 86.31 171 TYR A C 1
ATOM 2404 O O . TYR A 1 171 ? 33.755 -15.635 3.139 1.00 82.67 171 TYR A O 1
ATOM 2422 N N . ARG A 1 172 ? 35.979 -15.356 3.314 1.00 91.91 172 ARG A N 1
ATOM 2423 C CA . ARG A 1 172 ? 35.860 -14.001 3.809 1.00 112.27 172 ARG A CA 1
ATOM 2424 C C . ARG A 1 172 ? 35.151 -13.158 2.761 1.00 122.03 172 ARG A C 1
ATOM 2425 O O . ARG A 1 172 ? 34.158 -12.494 3.050 1.00 114.97 172 ARG A O 1
ATOM 2446 N N . GLN A 1 173 ? 35.655 -13.214 1.533 1.00 129.87 173 GLN A N 1
ATOM 2447 C CA . GLN A 1 173 ? 35.058 -12.480 0.426 1.00 126.87 173 GLN A CA 1
ATOM 2448 C C . GLN A 1 173 ? 33.604 -12.876 0.212 1.00 94.27 173 GLN A C 1
ATOM 2449 O O . GLN A 1 173 ? 32.742 -12.018 0.023 1.00 87.49 173 GLN A O 1
ATOM 2463 N N . GLY A 1 174 ? 33.324 -14.174 0.259 1.00 84.81 174 GLY A N 1
ATOM 2464 C CA . GLY A 1 174 ? 31.969 -14.652 0.056 1.00 82.93 174 GLY A CA 1
ATOM 2465 C C . GLY A 1 174 ? 30.989 -14.196 1.126 1.00 85.74 174 GLY A C 1
ATOM 2466 O O . GLY A 1 174 ? 29.878 -13.772 0.818 1.00 94.20 174 GLY A O 1
ATOM 2470 N N . LEU A 1 175 ? 31.399 -14.262 2.384 1.00 94.64 175 LEU A N 1
ATOM 2471 C CA . LEU A 1 175 ? 30.445 -14.161 3.479 1.00 107.50 175 LEU A CA 1
ATOM 2472 C C . LEU A 1 175 ? 30.260 -12.759 4.048 1.00 100.05 175 LEU A C 1
ATOM 2473 O O . LEU A 1 175 ? 29.375 -12.540 4.872 1.00 86.31 175 LEU A O 1
ATOM 2489 N N . GLU A 1 176 ? 31.086 -11.815 3.614 1.00 98.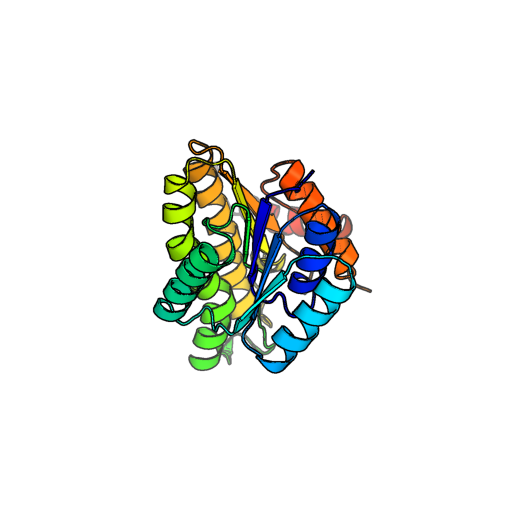81 176 GLU A N 1
ATOM 2490 C CA . GLU A 1 176 ? 30.983 -10.448 4.099 1.00 97.73 176 GLU A CA 1
ATOM 2491 C C . GLU A 1 176 ? 29.599 -9.889 3.859 1.00 107.77 176 GLU A C 1
ATOM 2492 O O . GLU A 1 176 ? 29.072 -9.129 4.663 1.00 111.25 176 GLU A O 1
ATOM 2504 N N . LYS A 1 177 ? 29.011 -10.267 2.737 1.00 114.40 177 LYS A N 1
ATOM 2505 C CA . LYS A 1 177 ? 27.693 -9.770 2.395 1.00 99.47 177 LYS A CA 1
ATOM 2506 C C . LYS A 1 177 ? 26.646 -10.334 3.348 1.00 105.76 177 LYS A C 1
ATOM 2507 O O . LYS A 1 177 ? 25.512 -9.866 3.370 1.00 116.38 177 LYS A O 1
ATOM 2526 N N . TYR A 1 178 ? 27.031 -11.328 4.143 1.00 97.87 178 TYR A N 1
ATOM 2527 C CA . TYR A 1 178 ? 26.107 -11.932 5.097 1.00 97.81 178 TYR A CA 1
ATOM 2528 C C . TYR A 1 178 ? 26.388 -11.494 6.529 1.00 118.76 178 TYR A C 1
ATOM 2529 O O . TYR A 1 178 ? 25.833 -12.053 7.473 1.00 125.37 178 TYR A O 1
ATOM 2547 N N . GLY A 1 179 ? 27.245 -10.492 6.686 1.00 113.59 179 GLY A N 1
ATOM 2548 C CA . GLY A 1 179 ? 27.609 -10.014 8.002 1.00 117.47 179 GLY A CA 1
ATOM 2549 C C . GLY A 1 179 ? 28.390 -11.057 8.779 1.00 117.48 179 GLY A C 1
ATOM 2550 O O . GLY A 1 179 ? 28.499 -10.984 10.006 1.00 129.16 179 GLY A O 1
ATOM 2554 N N . ILE A 1 180 ? 28.926 -12.039 8.060 1.00 119.58 180 ILE A N 1
ATOM 2555 C CA . ILE A 1 180 ? 29.732 -13.084 8.676 1.00 96.70 180 ILE A CA 1
ATOM 2556 C C . ILE A 1 180 ? 31.188 -12.867 8.318 1.00 85.34 180 ILE A C 1
ATOM 2557 O O . ILE A 1 180 ? 31.587 -12.952 7.152 1.00 92.99 180 ILE A O 1
ATOM 2573 N N . GLY A 1 181 ? 31.973 -12.563 9.341 1.00 78.80 181 GLY A N 1
ATOM 2574 C CA . GLY A 1 181 ? 33.400 -12.383 9.195 1.00 77.22 181 GLY A CA 1
ATOM 2575 C C . GLY A 1 181 ? 34.101 -13.723 9.131 1.00 77.32 181 GLY A C 1
ATOM 2576 O O . GLY A 1 181 ? 33.534 -14.763 9.488 1.00 90.39 181 GLY A O 1
ATOM 2580 N N . VAL A 1 182 ? 35.341 -13.687 8.655 1.00 77.27 182 VAL A N 1
ATOM 2581 C CA . VAL A 1 182 ? 36.165 -14.878 8.526 1.00 73.45 182 VAL A CA 1
ATOM 2582 C C . VAL A 1 182 ? 37.591 -14.473 8.836 1.00 75.26 182 VAL A C 1
ATOM 2583 O O . VAL A 1 182 ? 38.050 -13.416 8.403 1.00 79.22 182 VAL A O 1
ATOM 2596 N N . SER A 1 183 ? 38.279 -15.303 9.608 1.00 86.90 183 SER A N 1
ATOM 2597 C CA . SER A 1 183 ? 39.677 -15.066 9.927 1.00 84.00 183 SER A CA 1
ATOM 2598 C C . SER A 1 183 ? 40.418 -16.373 9.736 1.00 79.09 183 SER A C 1
ATOM 2599 O O . SER A 1 183 ? 39.803 -17.436 9.658 1.00 87.73 183 SER A O 1
ATOM 2607 N N . VAL A 1 184 ? 41.736 -16.288 9.666 1.00 70.18 184 VAL A N 1
ATOM 2608 C CA . VAL A 1 184 ? 42.573 -17.469 9.750 1.00 73.41 184 VAL A CA 1
ATOM 2609 C C . VAL A 1 184 ? 43.741 -17.142 10.671 1.00 73.35 184 VAL A C 1
ATOM 2610 O O . VAL A 1 184 ? 44.347 -16.078 10.552 1.00 68.77 184 VAL A O 1
ATOM 2623 N N . CYS A 1 185 ? 44.027 -18.034 11.612 1.00 74.83 185 CYS A N 1
ATOM 2624 C CA . CYS A 1 185 ? 45.135 -17.837 12.539 1.00 83.14 185 CYS A CA 1
ATOM 2625 C C . CYS A 1 185 ? 46.280 -18.720 12.102 1.00 81.22 185 CYS A C 1
ATOM 2626 O O . CYS A 1 185 ? 46.071 -19.895 11.792 1.00 81.10 185 CYS A O 1
ATOM 2634 N N . THR A 1 186 ? 47.485 -18.165 12.067 1.00 75.89 186 THR A N 1
ATOM 2635 C CA . THR A 1 186 ? 48.634 -18.913 11.567 1.00 83.40 186 THR A CA 1
ATOM 2636 C C . THR A 1 186 ? 49.714 -18.913 12.626 1.00 77.95 186 THR A C 1
ATOM 2637 O O . THR A 1 186 ? 50.615 -18.080 12.603 1.00 79.13 186 THR A O 1
ATOM 2648 N N . PRO A 1 187 ? 49.613 -19.842 13.579 1.00 82.01 187 PRO A N 1
ATOM 2649 C CA . PRO A 1 187 ? 50.646 -19.922 14.612 1.00 83.99 187 PRO A CA 1
ATOM 2650 C C . PRO A 1 187 ? 51.996 -20.352 14.045 1.00 75.60 187 PRO A C 1
ATOM 2651 O O . PRO A 1 187 ? 52.041 -20.969 12.980 1.00 85.34 187 PRO A O 1
ATOM 26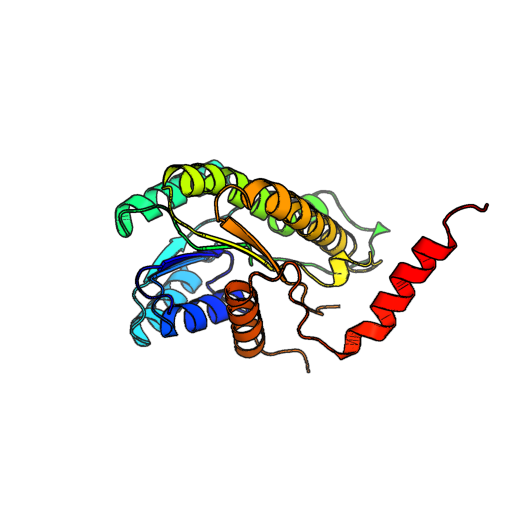62 N N . ALA A 1 188 ? 53.071 -20.028 14.763 1.00 72.13 188 ALA A N 1
ATOM 2663 C CA . ALA A 1 188 ? 54.426 -20.391 14.364 1.00 75.11 188 ALA A CA 1
ATOM 2664 C C . ALA A 1 188 ? 54.878 -21.712 14.971 1.00 85.65 188 ALA A C 1
ATOM 2665 O O . ALA A 1 188 ? 55.647 -21.724 15.929 1.00 105.28 188 ALA A O 1
ATOM 2672 N N . ASN A 1 189 ? 54.429 -22.817 14.387 1.00 94.45 189 ASN A N 1
ATOM 2673 C CA . ASN A 1 189 ? 54.792 -24.150 14.857 1.00 93.40 189 ASN A CA 1
ATOM 2674 C C . ASN A 1 189 ? 55.658 -24.913 13.833 1.00 106.34 189 ASN A C 1
ATOM 2675 O O . ASN A 1 189 ? 55.213 -25.890 13.235 1.00 116.94 189 ASN A O 1
ATOM 2686 N N . ILE A 1 190 ? 56.895 -24.450 13.649 1.00 105.81 190 ILE A N 1
ATOM 2687 C CA . ILE A 1 190 ? 57.842 -25.065 12.720 1.00 103.26 190 ILE A CA 1
ATOM 2688 C C . ILE A 1 190 ? 59.064 -25.617 13.458 1.00 101.83 190 ILE A C 1
ATOM 2689 O O . ILE A 1 190 ? 60.169 -25.082 13.351 1.00 100.85 190 ILE A O 1
ATOM 2705 N N . HIS A 1 226 ? 59.011 -20.705 25.513 1.00 141.92 226 HIS A N 1
ATOM 2706 C CA . HIS A 1 226 ? 59.443 -21.074 24.168 1.00 162.27 226 HIS A CA 1
ATOM 2707 C C . HIS A 1 226 ? 58.253 -21.520 23.326 1.00 172.34 226 HIS A C 1
ATOM 2708 O O . HIS A 1 226 ? 57.915 -22.703 23.289 1.00 163.45 226 HIS A O 1
ATOM 2709 N N . GLY A 1 227 ? 57.634 -20.561 22.644 1.00 179.63 227 GLY A N 1
ATOM 2710 C CA . GLY A 1 227 ? 56.404 -20.794 21.908 1.00 206.72 227 GLY A CA 1
ATOM 2711 C C . GLY A 1 227 ? 55.251 -20.152 22.654 1.00 212.95 227 GLY A C 1
ATOM 2712 O O . GLY A 1 227 ? 55.242 -20.134 23.884 1.00 214.87 227 GLY A O 1
ATOM 2716 N N . LEU A 1 228 ? 54.280 -19.620 21.919 1.00 199.35 228 LEU A N 1
ATOM 2717 C CA . LEU A 1 228 ? 53.202 -18.853 22.534 1.00 178.24 228 LEU A CA 1
ATOM 2718 C C . LEU A 1 228 ? 52.196 -19.771 23.238 1.00 181.07 228 LEU A C 1
ATOM 2719 O O . LEU A 1 228 ? 51.724 -20.751 22.661 1.00 185.46 228 LEU A O 1
ATOM 2735 N N . GLU A 1 229 ? 51.885 -19.444 24.491 1.00 188.63 229 GLU A N 1
ATOM 2736 C CA . GLU A 1 229 ? 50.985 -20.245 25.322 1.00 179.64 229 GLU A CA 1
ATOM 2737 C C . GLU A 1 229 ? 49.565 -20.348 24.773 1.00 169.26 229 GLU A C 1
ATOM 2738 O O . GLU A 1 229 ? 49.086 -19.419 24.124 1.00 185.69 229 GLU A O 1
ATOM 2750 N N . PRO A 1 230 ? 48.881 -21.477 25.046 1.00 133.54 230 PRO A N 1
ATOM 2751 C CA . PRO A 1 230 ? 47.529 -21.679 24.514 1.00 119.84 230 PRO A CA 1
ATOM 2752 C C . PRO A 1 230 ? 46.532 -20.598 24.884 1.00 109.96 230 PRO A C 1
ATOM 2753 O O . PRO A 1 230 ? 45.661 -20.299 24.066 1.00 103.61 230 PRO A O 1
ATOM 2764 N N . GLU A 1 231 ? 46.623 -20.042 26.086 1.00 116.31 231 GLU A N 1
ATOM 2765 C CA . GLU A 1 231 ? 45.686 -19.000 26.461 1.00 115.77 231 GLU A CA 1
ATOM 2766 C C . GLU A 1 231 ? 46.110 -17.674 25.847 1.00 113.55 231 GLU A C 1
ATOM 2767 O O . GLU A 1 231 ? 45.266 -16.851 25.494 1.00 105.74 231 GLU A O 1
ATOM 2779 N N . LYS A 1 232 ? 47.415 -17.466 25.711 1.00 118.26 232 LYS A N 1
ATOM 2780 C CA . LYS A 1 232 ? 47.907 -16.266 25.048 1.00 132.37 232 LYS A CA 1
ATOM 2781 C C . LYS A 1 232 ? 47.380 -16.202 23.617 1.00 118.37 232 LYS A C 1
ATOM 2782 O O . LYS A 1 232 ? 46.782 -15.203 23.215 1.00 107.50 232 LYS A O 1
ATOM 2801 N N . LEU A 1 233 ? 47.599 -17.277 22.864 1.00 115.54 233 LEU A N 1
ATOM 2802 C CA . LEU A 1 233 ? 47.120 -17.383 21.486 1.00 90.54 233 LEU A CA 1
ATOM 2803 C C . LEU A 1 233 ? 45.605 -17.266 21.404 1.00 109.69 233 LEU A C 1
ATOM 2804 O O . LEU A 1 233 ? 45.066 -16.742 20.429 1.00 132.36 233 LEU A O 1
ATOM 2820 N N . ALA A 1 234 ? 44.922 -17.769 22.426 1.00 96.09 234 ALA A N 1
ATOM 2821 C CA . ALA A 1 234 ? 43.468 -17.724 22.465 1.00 87.16 234 ALA A CA 1
ATOM 2822 C C . ALA A 1 234 ? 42.989 -16.284 22.511 1.00 89.86 234 ALA A C 1
ATOM 2823 O O . ALA A 1 234 ? 42.083 -15.901 21.768 1.00 104.02 234 ALA A O 1
ATOM 2830 N N . GLU A 1 235 ? 43.613 -15.481 23.368 1.00 88.02 235 GLU A N 1
ATOM 2831 C CA . GLU A 1 235 ? 43.253 -14.076 23.472 1.00 91.44 235 GLU A CA 1
ATOM 2832 C C . GLU A 1 235 ? 43.525 -13.368 22.144 1.00 96.30 235 GLU A C 1
ATOM 2833 O O . GLU A 1 235 ? 42.770 -12.481 21.749 1.00 92.11 235 GLU A O 1
ATOM 2845 N N . ALA A 1 236 ? 44.572 -13.788 21.435 1.00 105.68 236 ALA A N 1
ATOM 2846 C CA . ALA A 1 236 ? 44.905 -13.195 20.136 1.00 96.57 236 ALA A CA 1
ATOM 2847 C C . ALA A 1 236 ? 43.818 -13.468 19.115 1.00 92.46 236 ALA A C 1
ATOM 2848 O O . ALA A 1 236 ? 43.505 -12.621 18.286 1.00 101.16 236 ALA A O 1
ATOM 2855 N N . ILE A 1 237 ? 43.242 -14.656 19.184 1.00 86.82 237 ILE A N 1
ATOM 2856 C CA . ILE A 1 237 ? 42.168 -15.012 18.282 1.00 77.58 237 ILE A CA 1
ATOM 2857 C C . ILE A 1 237 ? 40.896 -14.222 18.622 1.00 89.05 237 ILE A C 1
ATOM 2858 O O . ILE A 1 237 ? 40.231 -13.727 17.716 1.00 87.03 237 ILE A O 1
ATOM 2874 N N . LYS A 1 238 ? 40.568 -14.087 19.911 1.00 98.19 238 LYS A N 1
ATOM 2875 C CA . LYS A 1 238 ? 39.358 -13.360 20.319 1.00 95.76 238 LYS A CA 1
ATOM 2876 C C . LYS A 1 238 ? 39.447 -11.901 19.912 1.00 92.20 238 LYS A C 1
ATOM 2877 O O . LYS A 1 238 ? 38.449 -11.288 19.541 1.00 99.57 238 LYS A O 1
ATOM 2896 N N . LYS A 1 239 ? 40.649 -11.348 20.002 1.00 84.95 239 LYS A N 1
ATOM 2897 C CA . LYS A 1 239 ? 40.906 -10.006 19.514 1.00 109.46 239 LYS A CA 1
ATOM 2898 C C . LYS A 1 239 ? 40.684 -9.944 17.996 1.00 107.16 239 LYS A C 1
ATOM 2899 O O . LYS A 1 239 ? 40.005 -9.049 17.491 1.00 105.88 239 LYS A O 1
ATOM 2918 N N . GLY A 1 240 ? 41.251 -10.906 17.277 1.00 110.12 240 GLY A N 1
ATOM 2919 C CA . GLY A 1 240 ? 41.095 -10.964 15.837 1.00 83.22 240 GLY A CA 1
ATOM 2920 C C . GLY A 1 240 ? 39.639 -11.064 15.422 1.00 84.33 240 GLY A C 1
ATOM 2921 O O . GLY A 1 240 ? 39.223 -10.447 14.439 1.00 85.64 240 GLY A O 1
ATOM 2925 N N . VAL A 1 241 ? 38.862 -11.838 16.174 1.00 78.88 241 VAL A N 1
ATOM 2926 C CA . VAL A 1 241 ? 37.429 -11.957 15.925 1.00 78.60 241 VAL A CA 1
ATOM 2927 C C . VAL A 1 241 ? 36.728 -10.618 16.130 1.00 92.06 241 VAL A C 1
ATOM 2928 O O . VAL A 1 241 ? 35.923 -10.200 15.299 1.00 98.77 241 VAL A O 1
ATOM 2941 N N . GLU A 1 242 ? 37.031 -9.946 17.233 1.00 78.22 242 GLU A N 1
ATOM 2942 C CA . GLU A 1 242 ? 36.471 -8.628 17.491 1.00 95.1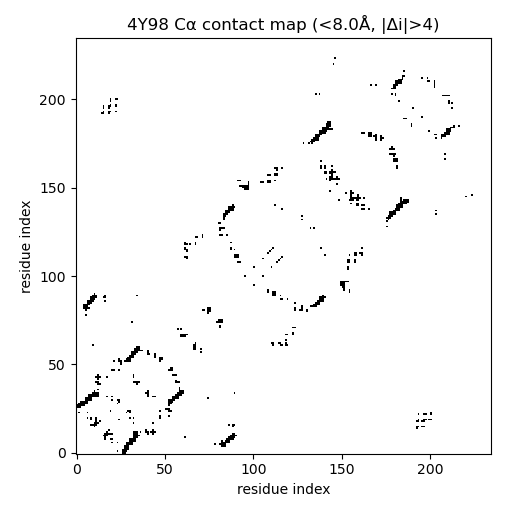4 242 GLU A CA 1
ATOM 2943 C C . GLU A 1 242 ? 36.861 -7.644 16.387 1.00 103.09 242 GLU A C 1
ATOM 2944 O O . GLU A 1 242 ? 36.024 -6.891 15.891 1.00 95.73 242 GLU A O 1
ATOM 2956 N N . ASP A 1 243 ? 38.132 -7.666 15.996 1.00 119.71 243 ASP A N 1
ATOM 2957 C CA . ASP A 1 243 ? 38.642 -6.745 14.983 1.00 111.31 243 ASP A CA 1
ATOM 2958 C C . ASP A 1 243 ? 38.189 -7.123 13.571 1.00 117.12 243 ASP A C 1
ATOM 2959 O O . ASP A 1 243 ? 38.348 -6.342 12.634 1.00 104.40 243 ASP A O 1
ATOM 2968 N N . ASN A 1 244 ? 37.602 -8.308 13.437 1.00 108.23 244 ASN A N 1
ATOM 2969 C CA . ASN A 1 244 ? 37.309 -8.900 12.133 1.00 109.12 244 ASN A CA 1
ATOM 2970 C C . ASN A 1 244 ? 38.525 -8.891 11.219 1.00 95.90 244 ASN A C 1
ATOM 2971 O O . ASN A 1 244 ? 38.466 -8.415 10.084 1.00 86.77 244 ASN A O 1
ATOM 2982 N N . ALA A 1 245 ? 39.627 -9.420 11.730 1.00 94.50 245 ALA A N 1
ATOM 2983 C CA . ALA A 1 245 ? 40.880 -9.445 10.999 1.00 96.77 245 ALA A CA 1
ATOM 2984 C C . ALA A 1 245 ? 40.925 -10.684 10.123 1.00 101.93 245 ALA A C 1
ATOM 2985 O O . ALA A 1 245 ? 40.506 -11.757 10.551 1.00 93.33 245 ALA A O 1
ATOM 2992 N N . LEU A 1 246 ? 41.417 -10.541 8.896 1.00 86.76 246 LEU A N 1
ATOM 2993 C CA . LEU A 1 246 ? 41.579 -11.700 8.032 1.00 90.19 246 LEU A CA 1
ATOM 2994 C C . LEU A 1 246 ? 42.692 -12.583 8.569 1.00 83.77 246 LEU A C 1
ATOM 2995 O O . LEU A 1 246 ? 42.515 -13.792 8.710 1.00 75.36 246 LEU A O 1
ATOM 3011 N N . TYR A 1 247 ? 43.836 -11.978 8.879 1.00 84.04 247 TYR A N 1
ATOM 3012 C CA . TYR A 1 247 ? 44.970 -12.736 9.397 1.00 89.30 247 TYR A CA 1
ATOM 3013 C C . TYR A 1 247 ? 45.230 -12.452 10.879 1.00 80.36 247 TYR A C 1
ATOM 3014 O O . TYR A 1 247 ? 45.134 -11.315 11.350 1.00 79.40 247 TYR A O 1
ATOM 3032 N N . ILE A 1 248 ? 45.554 -13.513 11.609 1.00 71.67 248 ILE A N 1
ATOM 3033 C CA . ILE A 1 248 ? 45.908 -13.407 13.009 1.00 88.33 248 ILE A CA 1
ATOM 3034 C C . ILE A 1 248 ? 47.278 -14.030 13.207 1.00 84.18 248 ILE A C 1
ATOM 3035 O O . ILE A 1 248 ? 47.413 -15.245 13.334 1.00 71.36 248 ILE A O 1
ATOM 3051 N N . ILE A 1 249 ? 48.293 -13.176 13.225 1.00 78.55 249 ILE A N 1
ATOM 3052 C CA . ILE A 1 249 ? 49.677 -13.621 13.276 1.00 81.46 249 ILE A CA 1
ATOM 3053 C C . ILE A 1 249 ? 50.405 -12.970 14.450 1.00 87.97 249 ILE A C 1
ATOM 3054 O O . ILE A 1 249 ? 51.200 -12.052 14.270 1.00 98.74 249 ILE A O 1
ATOM 3070 N N . PRO A 1 250 ? 50.129 -13.449 15.667 1.00 87.97 250 PRO A N 1
ATOM 3071 C CA . PRO A 1 250 ? 50.639 -12.805 16.880 1.00 85.61 250 PRO A CA 1
ATOM 3072 C C . PRO A 1 250 ? 52.085 -13.189 17.191 1.00 88.62 250 PRO A C 1
ATOM 3073 O O . PRO A 1 250 ? 52.402 -13.573 18.316 1.00 85.75 250 PRO A O 1
ATOM 3084 N N . TYR A 1 251 ? 52.950 -13.088 16.183 1.00 93.47 251 TYR A N 1
ATOM 3085 C CA . TYR A 1 251 ? 54.340 -13.504 16.317 1.00 93.78 251 TYR A CA 1
ATOM 3086 C C . TYR A 1 251 ? 55.304 -12.545 15.628 1.00 99.81 251 TYR A C 1
ATOM 3087 O O . TYR A 1 251 ? 55.920 -12.911 14.636 1.00 108.22 251 TYR A O 1
ATOM 3105 N N . PRO A 1 252 ? 55.476 -11.333 16.184 1.00 100.95 252 PRO A N 1
ATOM 3106 C CA . PRO A 1 252 ? 56.322 -10.287 15.589 1.00 96.12 252 PRO A CA 1
ATOM 3107 C C . PRO A 1 252 ? 57.652 -10.772 15.004 1.00 97.39 252 PRO A C 1
ATOM 3108 O O . PRO A 1 252 ? 58.207 -10.119 14.115 1.00 99.79 252 PRO A O 1
ATOM 3119 N N . GLU A 1 253 ? 58.146 -11.907 15.483 1.00 101.40 253 GLU A N 1
ATOM 3120 C CA . GLU A 1 253 ? 59.448 -12.410 15.064 1.00 91.95 253 GLU A CA 1
ATOM 3121 C C . GLU A 1 253 ? 59.470 -12.931 13.628 1.00 92.05 253 GLU A C 1
ATOM 3122 O O . GLU A 1 253 ? 60.493 -12.829 12.955 1.00 91.76 253 GLU A O 1
ATOM 3134 N N . VAL A 1 254 ? 58.356 -13.478 13.151 1.00 110.52 254 VAL A N 1
ATOM 3135 C CA . VAL A 1 254 ? 58.329 -14.114 11.831 1.00 95.13 254 VAL A CA 1
ATOM 3136 C C . VAL A 1 254 ? 58.354 -13.139 10.653 1.00 96.52 254 VAL A C 1
ATOM 3137 O O . VAL A 1 254 ? 58.553 -13.553 9.510 1.00 97.06 254 VAL A O 1
ATOM 3150 N N . ARG A 1 255 ? 58.139 -11.858 10.931 1.00 86.07 255 ARG A N 1
ATOM 3151 C CA . ARG A 1 255 ? 57.962 -10.864 9.882 1.00 89.25 255 ARG A CA 1
ATOM 3152 C C . ARG A 1 255 ? 59.088 -10.908 8.846 1.00 89.76 255 ARG A C 1
ATOM 3153 O O . ARG A 1 255 ? 58.829 -10.927 7.642 1.00 89.65 255 ARG A O 1
ATOM 3174 N N . GLU A 1 256 ? 60.329 -10.965 9.315 1.00 108.43 256 GLU A N 1
ATOM 3175 C CA . GLU A 1 256 ? 61.485 -10.943 8.423 1.00 106.17 256 GLU A CA 1
ATOM 3176 C C . GLU A 1 256 ? 61.430 -12.098 7.418 1.00 100.14 256 GLU A C 1
ATOM 3177 O O . GLU A 1 256 ? 61.563 -11.892 6.211 1.00 99.77 256 GLU A O 1
ATOM 3189 N N . GLY A 1 257 ? 61.210 -13.307 7.921 1.00 81.82 257 GLY A N 1
ATOM 3190 C CA . GLY A 1 257 ? 61.238 -14.503 7.097 1.00 79.21 257 GLY A CA 1
ATOM 3191 C C . GLY A 1 257 ? 60.087 -14.562 6.113 1.00 86.01 257 GLY A C 1
ATOM 3192 O O . GLY A 1 257 ? 60.216 -15.087 5.003 1.00 81.63 257 GLY A O 1
ATOM 3196 N N . LEU A 1 258 ? 58.949 -14.030 6.534 1.00 88.27 258 LEU A N 1
ATOM 3197 C CA . LEU A 1 258 ? 57.758 -14.015 5.707 1.00 90.51 258 LEU A CA 1
ATOM 3198 C C . LEU A 1 258 ? 57.955 -13.038 4.559 1.00 90.20 258 LEU A C 1
ATOM 3199 O O . LEU A 1 258 ? 57.555 -13.301 3.426 1.00 93.84 258 LEU A O 1
ATOM 3215 N N . GLU A 1 259 ? 58.571 -11.902 4.862 1.00 101.69 259 GLU A N 1
ATOM 3216 C CA . GLU A 1 259 ? 58.910 -10.931 3.837 1.00 115.10 259 GLU A CA 1
ATOM 3217 C C . GLU A 1 259 ? 59.853 -11.566 2.819 1.00 98.78 259 GLU A C 1
ATOM 3218 O O . GLU A 1 259 ? 59.726 -11.352 1.616 1.00 77.33 259 GLU A O 1
ATOM 3230 N N . LYS A 1 260 ? 60.795 -12.356 3.310 1.00 100.33 260 LYS A N 1
ATOM 3231 C CA . LYS A 1 260 ? 61.809 -12.953 2.458 1.00 87.85 260 LYS A CA 1
ATOM 3232 C C . LYS A 1 260 ? 61.194 -14.009 1.553 1.00 81.55 260 LYS A C 1
ATOM 3233 O O . LYS A 1 260 ? 61.507 -14.075 0.374 1.00 88.23 260 LYS A O 1
ATOM 3252 N N . HIS A 1 261 ? 60.310 -14.829 2.103 1.00 89.03 261 HIS A N 1
ATOM 3253 C CA . HIS A 1 261 ? 59.695 -15.899 1.332 1.00 93.21 261 HIS A CA 1
ATOM 3254 C C . HIS A 1 261 ? 58.862 -15.324 0.199 1.00 92.97 261 HIS A C 1
ATOM 3255 O O . HIS A 1 261 ? 58.871 -15.840 -0.924 1.00 94.71 261 HIS A O 1
ATOM 3269 N N . PHE A 1 262 ? 58.147 -14.245 0.496 1.00 75.64 262 PHE A N 1
ATOM 3270 C CA . PHE A 1 262 ? 57.264 -13.638 -0.487 1.00 78.53 262 PHE A CA 1
ATOM 3271 C C . PHE A 1 262 ? 58.060 -12.914 -1.577 1.00 81.26 262 PHE A C 1
ATOM 3272 O O . PHE A 1 262 ? 57.676 -12.934 -2.747 1.00 83.67 262 PHE A O 1
ATOM 3289 N N . GLN A 1 263 ? 59.170 -12.285 -1.202 1.00 78.28 263 GLN A N 1
ATOM 3290 C CA . GLN A 1 263 ? 59.985 -11.569 -2.174 1.00 79.80 263 GLN A CA 1
ATOM 3291 C C . GLN A 1 263 ? 60.524 -12.523 -3.225 1.00 97.11 263 GLN A C 1
ATOM 3292 O O . GLN A 1 263 ? 60.580 -12.186 -4.409 1.00 109.71 263 GLN A O 1
ATOM 3306 N N . ALA A 1 264 ? 60.926 -13.710 -2.781 1.00 98.30 264 ALA A N 1
ATOM 3307 C CA . ALA A 1 264 ? 61.449 -14.726 -3.684 1.00 92.25 264 ALA A CA 1
ATOM 3308 C C . ALA A 1 264 ? 60.427 -15.002 -4.773 1.00 87.12 264 ALA A C 1
ATOM 3309 O O . ALA A 1 264 ? 60.771 -15.094 -5.957 1.00 92.63 264 ALA A O 1
ATOM 3316 N N . ILE A 1 265 ? 59.165 -15.097 -4.367 1.00 85.48 265 ILE A N 1
ATOM 3317 C CA . ILE A 1 265 ? 58.076 -15.258 -5.313 1.00 83.81 265 ILE A CA 1
ATOM 3318 C C . ILE A 1 265 ? 58.002 -14.058 -6.255 1.00 74.91 265 ILE A C 1
ATOM 3319 O O . ILE A 1 265 ? 58.077 -14.226 -7.468 1.00 74.89 265 ILE A O 1
ATOM 3330 N N . ILE A 1 266 ? 57.872 -12.856 -5.708 1.00 84.54 266 ILE A N 1
ATOM 3331 C CA . ILE A 1 266 ? 57.798 -11.650 -6.525 1.00 102.98 266 ILE A CA 1
ATOM 3332 C C . ILE A 1 266 ? 58.970 -11.564 -7.498 1.00 111.67 266 ILE A C 1
ATOM 3333 O O . ILE A 1 266 ? 58.801 -11.200 -8.661 1.00 120.54 266 ILE A O 1
ATOM 3344 N N . ASP A 1 267 ? 60.159 -11.896 -7.018 1.00 103.78 267 ASP A N 1
ATOM 3345 C CA . ASP A 1 267 ? 61.347 -11.854 -7.852 1.00 97.71 267 ASP A CA 1
ATOM 3346 C C . ASP A 1 267 ? 61.265 -12.859 -8.998 1.00 100.61 267 ASP A C 1
ATOM 3347 O O . ASP A 1 267 ? 61.905 -12.676 -10.028 1.00 90.71 267 ASP A O 1
ATOM 3356 N N . SER A 1 268 ? 60.475 -13.913 -8.825 1.00 99.40 268 SER A N 1
ATOM 3357 C CA . SER A 1 268 ? 60.339 -14.925 -9.867 1.00 95.38 268 SER A CA 1
ATOM 3358 C C . SER A 1 268 ? 59.451 -14.437 -11.006 1.00 97.34 268 SER A C 1
ATOM 3359 O O . SER A 1 268 ? 59.469 -15.004 -12.099 1.00 98.35 268 SER A O 1
ATOM 3367 N N . VAL A 1 269 ? 58.668 -13.396 -10.748 1.00 93.27 269 VAL A N 1
ATOM 3368 C CA . VAL A 1 269 ? 57.781 -12.863 -11.770 1.00 95.43 269 VAL A CA 1
ATOM 3369 C C . VAL A 1 269 ? 58.603 -12.353 -12.951 1.00 113.79 269 VAL A C 1
ATOM 3370 O O . VAL A 1 269 ? 59.520 -11.548 -12.779 1.00 84.83 269 VAL A O 1
ATOM 3383 N N . ALA A 1 270 ? 58.272 -12.842 -14.144 1.00 85.53 270 ALA A N 1
ATOM 3384 C CA . ALA A 1 270 ? 59.014 -12.508 -15.357 1.00 107.56 270 ALA A CA 1
ATOM 3385 C C . ALA A 1 270 ? 58.987 -11.009 -15.618 1.00 118.13 270 ALA A C 1
ATOM 3386 O O . ALA A 1 270 ? 57.965 -10.360 -15.398 1.00 121.16 270 ALA A O 1
ATOM 3393 N N . PRO A 1 271 ? 60.120 -10.447 -16.070 1.00 112.80 271 PRO A N 1
ATOM 3394 C CA . PRO A 1 271 ? 60.037 -9.116 -16.672 1.00 131.14 271 PRO A CA 1
ATOM 3395 C C . PRO A 1 271 ? 59.353 -9.219 -18.039 1.00 141.66 271 PRO A C 1
ATOM 3396 O O . PRO A 1 271 ? 59.266 -10.332 -18.558 1.00 174.39 271 PRO A O 1
ATOM 3407 N N . MET A 1 272 ? 58.879 -8.116 -18.616 1.00 170.59 272 MET A N 1
ATOM 3408 C CA . MET A 1 272 ? 59.025 -6.779 -18.052 1.00 156.18 272 MET A CA 1
ATOM 3409 C C . MET A 1 272 ? 57.753 -6.360 -17.324 1.00 114.89 272 MET A C 1
ATOM 3410 O O . MET A 1 272 ? 57.164 -5.322 -17.620 1.00 107.28 272 MET A O 1
#

CATH classification: 3.40.50.720

Secondary structure (DSSP, 8-state):
--TT-EEEEET-SSHHHHHHHHHHHTTT-EEEEEES-HHHHHHHHHHHHTTT--EEEEE--TT-HHHHHHHHHHHHHHHSS--SEEEE-------S-GGG--HHHHHHHHIIIIIHHHHHHHHHHHHHHHHT--EEEEEE--GGGGS--SSSHHHHHHHHHHHHHHHHHHHHHGGGTEEEEEE---------HHHHHHHHHHHHHHT-SEE---GGGHHHHHHHHHHHHHHSPP-

B-factor: mean 109.88, std 31.61, range [63.2, 408.43]

InterPro domains:
  IPR002347 Short-chain dehydrogenase/reductase SDR [PF00106] (7-199)
  IPR002347 Short-chain dehydrogenase/reductase SDR [PR00081] (8-25)
  IPR002347 Short-chain dehydrogenase/reductase SDR [PR00081] (131-147)
  IPR002347 Short-chain dehydrogenase/reductase SDR [PR00081] (157-176)
  IPR002347 Short-chain dehydrogenase/reductase SDR [PR00081] (178-195)
  IPR020904 Short-chain dehydrogenase/reductase, conserved site [PS00061] (144-172)
  IPR036291 NAD(P)-binding domain superfamily [SSF51735] (1-248)

Foldseek 3Di:
DCAPAEEEFEVCLDFLNVLLLQVSQVVHYAYEYEYAPVVSQVVSQVVSVVVVGHYHYDHDDLLDLVSLLVVQVVSCVVSVAGGQEYELEWADFDWDFPVPADPVNQCVHLSRLAVSVVSVCVRRVVRNLVRLDAHEYEYAAAPLLLPADRTTRNRNVSSVVVLVVQVVVQVVCVVSNYAGAYEHAYDVVGAGSNRVSVQVVVCRVVSPRYRYPDVVCVVVSVVSVVVVVVPDDDD

Radius of gyration: 17.64 Å; Cα contacts (8 Å, |Δi|>4): 459; chains: 1; bounding box: 44×36×55 Å

Sequence (235 aa):
DFQDQVAFITGGASGAGFGQAKVFGQAGAKIVVADVRAEAVEKAVAELEGLGITAHGIVLDIMDREAYARAADEVEAVFGQAPTLLSNTAGVNSFGPIEKTTYDDFDWIIGVNLNGVINGMVTFVPRMIASGRPGHIVTVSSLGGFMGSALAGPYSAAKAASINLMEGYRQGLEKYGIGVSVCTPANIHGLEPEKLAEAIKKGVEDNALYIIPYPEVREGLEKHFQAIIDSVAPM

Nearest PDB structures (foldseek):
  4y98-assembly1_A  TM=1.004E+00  e=1.614E-49  Sphingobium sp. SYK-6
  5h5x-assembly3_L  TM=9.364E-01  e=2.453E-18  Streptomyces coelicolor A3(2)
  5h5x-assembly1_D  TM=9.350E-01  e=7.548E-18  Streptomyces coelicolor A3(2)
  5h5x-assembly2_E  TM=9.226E-01  e=3.568E-18  Streptomyces coelicolor A3(2)
  4cql-assembly4_I  TM=9.058E-01  e=8.616E-17  Homo sapiens

Solvent-accessible surface area: 11521 Å² total; per-residue (Å²): 134,7,139,116,50,2,0,0,0,2,17,0,13,50,39,22,1,35,4,0,0,52,9,0,10,107,21,30,2,68,0,1,0,1,15,83,112,46,118,10,6,125,148,3,22,54,83,0,105,68,80,71,7,78,16,53,21,12,80,10,58,16,77,53,172,109,19,0,37,137,3,0,77,63,0,54,86,73,40,65,42,9,1,6,0,0,0,7,15,22,43,40,53,62,143,28,60,81,122,136,30,70,187,111,60,80,92,114,3,40,2,13,1,32,57,0,7,57,6,0,0,98,18,0,20,72,56,3,60,88,37,67,105,103,15,14,0,0,1,12,2,0,11,3,11,34,49,75,38,64,106,12,8,10,20,4,57,1,5,40,36,0,5,95,53,0,51,40,54,54,147,26,8,131,155,98,49,2,11,0,0,0,0,0,14,43,79,134,138,72,79,105,56,62,128,11,0,96,23,0,46,119,5,16,79,86,65,30,41,91,11,63,36,14,117,119,25,175,142,36,18,107,160,61,82,96,60,91,102,99,94,105,80,121,221

Organism: Sphingobium sp. (strain NBRC 103272 / SYK-6) (NCBI:txid627192)